Protein AF-A0A373VLM0-F1 (afdb_monomer)

Sequence (249 aa):
MSLYYFTKRNSLFGRVCSYVLTFVLVLSMALGCVVLPQRVSTSVKAATTAKYRNVMYYGDWSIYSGQKNFTPDKIDGSLITHLNFAFMDADANGDLITTDTWADYQNPNVGYSVGSDNKYAGVLGAMVLLRQKYPNMKIGISVGGWTRSGDFPKLAASDKTRKNFANNVAKFVHCYGYDFVDIDWEYPTADRDPDPEGNGVAIDKGCKGSAADTKNFTLLLQEIRNSLDSYGKTDGKHYELSVAMSASP

Foldseek 3Di:
DDDDDDDDDDDPVVVVVVVVVVVVVVVCVVPPPPVDPPPPPPVPDQDDDDPDFFEEEDELCCCDVVNVNCFLLNDPLVVGAEYEDPAWAAALLQAIHDPDCCQAAAACPSPDNDDRPDRLPHRLSVVLVSCVVVVRHAYAYEYADQQRQASVQNLLVDPRSLLSNLQNRLVVCLVSVGAEYEYERPDAQDFFPWDCCCVVPGTRRTHHHHPCSVVSVVVSQVSNCVNNVVSCVVVVGRRYYYYDDDPDD

pLDDT: mean 85.26, std 19.33, range [35.25, 98.94]

Radius of gyration: 28.99 Å; Cα contacts (8 Å, |Δi|>4): 421; chains: 1; bounding box: 53×45×98 Å

Secondary structure (DSSP, 8-state):
-----------HHHHHHHHHHHHHHHHHHHS----PPP------PPPPPPSS--EEEEEGGGGSGGGTT--GGG--TTS-SEEEEEEEEE-TTS-EEES-HIIIII-SBSSSB--TT-TT-HHHHHHHHHHHH-TTSEEEEEEE-GGG-TTHHHHHHSHHHHHHHHHHHHHHHHHTT--EEEEE-S-TT-EE--BSSGGGT--B--EE--TTHHHHHHHHHHHHHHHHHHHHHHHT---EEEE------

Mean predicted aligned error: 11.4 Å

Structure (mmCIF, N/CA/C/O backbone):
data_AF-A0A373VLM0-F1
#
_entry.id   AF-A0A373VLM0-F1
#
loop_
_atom_site.group_PDB
_atom_site.id
_atom_site.type_symbol
_atom_site.label_atom_id
_atom_site.label_alt_id
_atom_site.label_comp_id
_atom_site.label_asym_id
_atom_site.label_entity_id
_atom_site.label_seq_id
_atom_site.pdbx_PDB_ins_code
_atom_site.Cartn_x
_atom_site.Cartn_y
_atom_site.Cartn_z
_atom_site.occupancy
_atom_site.B_iso_or_equiv
_atom_site.auth_seq_id
_atom_site.auth_comp_id
_atom_site.auth_asym_id
_atom_site.auth_atom_id
_atom_site.pdbx_PDB_model_num
ATOM 1 N N . MET A 1 1 ? 31.621 30.559 66.564 1.00 35.25 1 MET A N 1
ATOM 2 C CA . MET A 1 1 ? 32.024 29.871 67.813 1.00 35.25 1 MET A CA 1
ATOM 3 C C . MET A 1 1 ? 31.017 30.330 68.865 1.00 35.25 1 MET A C 1
ATOM 5 O O . MET A 1 1 ? 30.975 31.521 69.096 1.00 35.25 1 MET A O 1
ATOM 9 N N . SER A 1 2 ? 30.061 29.569 69.399 1.00 36.25 2 SER A N 1
ATOM 10 C CA . SER A 1 2 ? 29.913 28.131 69.638 1.00 36.25 2 SER A CA 1
ATOM 11 C C . SER A 1 2 ? 28.412 27.745 69.722 1.00 36.25 2 SER A C 1
ATOM 13 O O . SER A 1 2 ? 27.541 28.608 69.681 1.00 36.25 2 SER A O 1
ATOM 15 N N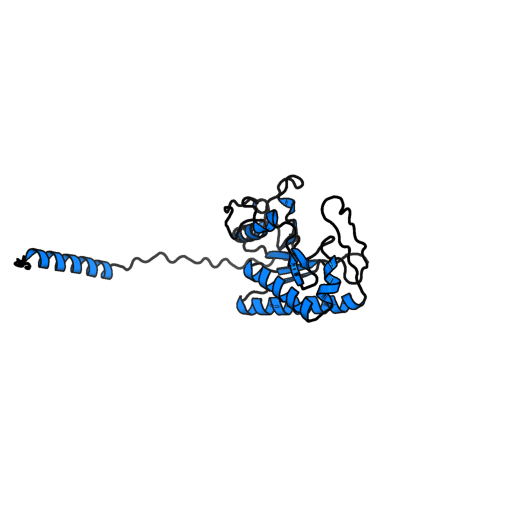 . LEU A 1 3 ? 28.171 26.437 69.800 1.00 37.69 3 LEU A N 1
ATOM 16 C CA . LEU A 1 3 ? 26.953 25.639 69.642 1.00 37.69 3 LEU A CA 1
ATOM 17 C C . LEU A 1 3 ? 25.801 25.832 70.658 1.00 37.69 3 LEU A C 1
ATOM 19 O O . LEU A 1 3 ? 26.007 26.099 71.836 1.00 37.69 3 LEU A O 1
ATOM 23 N N . TYR A 1 4 ? 24.602 25.519 70.141 1.00 41.44 4 TYR A N 1
ATOM 24 C CA . TYR A 1 4 ? 23.457 24.794 70.727 1.00 41.44 4 TYR A CA 1
ATOM 25 C C . TYR A 1 4 ? 23.600 24.160 72.125 1.00 41.44 4 TYR A C 1
ATOM 27 O O . TYR A 1 4 ? 24.508 23.369 72.350 1.00 41.44 4 TYR A O 1
ATOM 35 N N . TYR A 1 5 ? 22.529 24.278 72.925 1.00 36.94 5 TYR A N 1
ATOM 36 C CA . TYR A 1 5 ? 21.939 23.144 73.654 1.00 36.94 5 TYR A CA 1
ATOM 37 C C . TYR A 1 5 ? 20.404 23.244 73.646 1.00 36.94 5 TYR A C 1
ATOM 39 O O . TYR A 1 5 ? 19.827 24.229 74.097 1.00 36.94 5 TYR A O 1
ATOM 47 N N . PHE A 1 6 ? 19.750 22.208 73.114 1.00 38.09 6 PHE A N 1
ATOM 48 C CA . PHE A 1 6 ? 18.298 22.017 73.103 1.00 38.09 6 PHE A CA 1
ATOM 49 C C . PHE A 1 6 ? 17.957 20.954 74.155 1.00 38.09 6 PHE A C 1
ATOM 51 O O . PHE A 1 6 ? 18.409 19.812 74.053 1.00 38.09 6 PHE A O 1
ATOM 58 N N . THR A 1 7 ? 17.157 21.295 75.162 1.00 39.16 7 THR A N 1
ATOM 59 C CA . THR A 1 7 ? 16.639 20.331 76.142 1.00 39.16 7 THR A CA 1
ATOM 60 C C . THR A 1 7 ? 15.350 19.704 75.610 1.00 39.16 7 THR A C 1
ATOM 62 O O . THR A 1 7 ? 14.347 20.375 75.369 1.00 39.16 7 THR A O 1
ATOM 65 N N . LYS A 1 8 ? 15.380 18.385 75.401 1.00 43.22 8 LYS A N 1
ATOM 66 C CA . LYS A 1 8 ? 14.288 17.576 74.845 1.00 43.22 8 LYS A CA 1
ATOM 67 C C . LYS A 1 8 ? 13.235 17.302 75.930 1.00 43.22 8 LYS A C 1
ATOM 69 O O . LYS A 1 8 ? 13.473 16.516 76.844 1.00 43.22 8 LYS A O 1
ATOM 74 N N . ARG A 1 9 ? 12.061 17.931 75.839 1.00 46.19 9 ARG A N 1
ATOM 75 C CA . ARG A 1 9 ? 10.924 17.671 76.739 1.00 46.19 9 ARG A CA 1
ATOM 76 C C . ARG A 1 9 ? 10.086 16.519 76.168 1.00 46.19 9 ARG A C 1
ATOM 78 O O . ARG A 1 9 ? 9.314 16.709 75.235 1.00 46.19 9 ARG A O 1
ATOM 85 N N . ASN A 1 10 ? 10.272 15.313 76.708 1.00 51.22 10 ASN A N 1
ATOM 86 C CA . ASN A 1 10 ? 9.451 14.135 76.406 1.00 51.22 10 ASN A CA 1
ATOM 87 C C . ASN A 1 10 ? 8.006 14.379 76.872 1.00 51.22 10 ASN A C 1
ATOM 89 O O . ASN A 1 10 ? 7.727 14.286 78.066 1.00 51.22 10 ASN A O 1
ATOM 93 N N . SER A 1 11 ? 7.081 14.675 75.954 1.00 52.78 11 SER A N 1
ATOM 94 C CA . SER A 1 11 ? 5.652 14.700 76.273 1.00 52.78 11 SER A CA 1
ATOM 95 C C . SER A 1 11 ? 5.028 13.335 75.970 1.00 52.78 11 SER A C 1
ATOM 97 O O . SER A 1 11 ? 5.128 12.805 74.861 1.00 52.78 11 SER A O 1
ATOM 99 N N . LEU A 1 12 ? 4.365 12.753 76.975 1.00 53.66 12 LEU A N 1
ATOM 100 C CA . LEU A 1 12 ? 3.548 11.537 76.845 1.00 53.66 12 LEU A CA 1
ATOM 101 C C . LEU A 1 12 ? 2.516 11.650 75.701 1.00 53.66 12 LEU A C 1
ATOM 103 O O . LEU A 1 12 ? 2.145 10.649 75.094 1.00 53.66 12 LEU A O 1
ATOM 107 N N . PHE A 1 13 ? 2.110 12.879 75.376 1.00 50.62 13 PHE A N 1
ATOM 108 C CA . PHE A 1 13 ? 1.118 13.220 74.359 1.00 50.62 13 PHE A CA 1
ATOM 109 C C . PHE A 1 13 ? 1.517 12.774 72.939 1.00 50.62 13 PHE A C 1
ATOM 111 O O . PHE A 1 13 ? 0.683 12.272 72.190 1.00 50.62 13 PHE A O 1
ATOM 118 N N . GLY A 1 14 ? 2.806 12.858 72.584 1.00 48.38 14 GLY A N 1
ATOM 119 C CA . GLY A 1 14 ? 3.292 12.428 71.266 1.00 48.38 14 GLY A CA 1
ATOM 120 C C . GLY A 1 14 ? 3.265 10.909 71.062 1.00 48.38 14 GLY A C 1
ATOM 121 O O . GLY A 1 14 ? 3.109 10.433 69.940 1.00 48.38 14 GLY A O 1
ATOM 122 N N . ARG A 1 15 ? 3.370 10.128 72.147 1.00 50.09 15 ARG A N 1
ATOM 123 C CA . ARG A 1 15 ? 3.314 8.660 72.077 1.00 50.09 15 ARG A CA 1
ATOM 124 C C . ARG A 1 15 ? 1.884 8.159 71.887 1.00 50.09 15 ARG A C 1
ATOM 126 O O . ARG A 1 15 ? 1.681 7.246 71.099 1.00 50.09 15 ARG A O 1
ATOM 133 N N . VAL A 1 16 ? 0.902 8.791 72.532 1.00 54.91 16 VAL A N 1
ATOM 134 C CA . VAL A 1 16 ? -0.517 8.416 72.400 1.00 54.91 16 VAL A CA 1
ATOM 135 C C . VAL A 1 16 ? -1.044 8.719 70.991 1.00 54.91 16 VAL A C 1
ATOM 137 O O . VAL A 1 16 ? -1.679 7.854 70.395 1.00 54.91 16 VAL A O 1
ATOM 140 N N . CYS A 1 17 ? -0.694 9.869 70.398 1.00 51.66 17 CYS A N 1
ATOM 141 C CA . CYS A 1 17 ? -1.059 10.168 69.005 1.00 51.66 17 CYS A CA 1
ATOM 142 C C . CYS A 1 17 ? -0.425 9.201 67.997 1.00 51.66 17 CYS A C 1
ATOM 144 O O . CYS A 1 17 ? -1.073 8.850 67.017 1.00 51.66 17 CYS A O 1
ATOM 146 N N . SER A 1 18 ? 0.806 8.739 68.248 1.00 53.00 18 SER A N 1
ATOM 147 C CA . SER A 1 18 ? 1.477 7.779 67.366 1.00 53.00 18 SER A CA 1
ATOM 148 C C . SER A 1 18 ? 0.756 6.429 67.368 1.00 53.00 18 SER A C 1
ATOM 150 O O . SER A 1 18 ? 0.411 5.935 66.304 1.00 53.00 18 SER A O 1
ATOM 152 N N . TYR A 1 19 ? 0.403 5.883 68.540 1.00 53.12 19 TYR A N 1
ATOM 153 C CA . TYR A 1 19 ? -0.303 4.596 68.616 1.00 53.12 19 TYR A CA 1
ATOM 154 C C . TYR A 1 19 ? -1.730 4.639 68.053 1.00 53.12 19 TYR A C 1
ATOM 156 O O . TYR A 1 19 ? -2.158 3.663 67.443 1.00 53.12 19 TYR A O 1
ATOM 164 N N . VAL A 1 20 ? -2.448 5.760 68.195 1.00 57.66 20 VAL A N 1
ATOM 165 C CA . VAL A 1 20 ? -3.784 5.928 67.592 1.00 57.66 20 VAL A CA 1
ATOM 166 C C . VAL A 1 20 ? -3.691 6.000 66.062 1.00 57.66 20 VAL A C 1
ATOM 168 O O . VAL A 1 20 ? -4.496 5.369 65.380 1.00 57.66 20 VAL A O 1
ATOM 171 N N . LEU A 1 21 ? -2.679 6.680 65.506 1.00 53.25 21 LEU A N 1
ATOM 172 C CA . LEU A 1 21 ? -2.472 6.739 64.054 1.00 53.25 21 LEU A CA 1
ATOM 173 C C . LEU A 1 21 ? -2.088 5.371 63.467 1.00 53.25 21 LEU A C 1
ATOM 175 O O . LEU A 1 21 ? -2.603 4.994 62.414 1.00 53.25 21 LEU A O 1
ATOM 179 N N . THR A 1 22 ? -1.239 4.598 64.155 1.00 54.00 22 THR A N 1
ATOM 180 C CA . THR A 1 22 ? -0.868 3.248 63.699 1.00 54.00 22 THR A CA 1
ATOM 181 C C . THR A 1 22 ? -2.050 2.283 63.773 1.00 54.00 22 THR A C 1
ATOM 183 O O . THR A 1 22 ? -2.199 1.447 62.886 1.00 54.00 22 THR A O 1
ATOM 186 N N . PHE A 1 23 ? -2.935 2.414 64.769 1.00 54.31 23 PHE A N 1
ATOM 187 C CA . PHE A 1 23 ? -4.132 1.570 64.863 1.00 54.31 23 PHE A CA 1
ATOM 188 C C . PHE A 1 23 ? -5.146 1.874 63.747 1.00 54.31 23 PHE A C 1
ATOM 190 O O . PHE A 1 23 ? -5.726 0.949 63.184 1.00 54.31 23 PHE A O 1
ATOM 197 N N . VAL A 1 24 ? -5.308 3.145 63.357 1.00 56.72 24 VAL A N 1
ATOM 198 C CA . VAL A 1 24 ? -6.187 3.545 62.240 1.00 56.72 24 VAL A CA 1
ATOM 199 C C . VAL A 1 24 ? -5.641 3.072 60.883 1.00 56.72 24 VAL A C 1
ATOM 201 O O . VAL A 1 24 ? -6.422 2.638 60.035 1.00 56.72 24 VAL A O 1
ATOM 204 N N . LEU A 1 25 ? -4.318 3.072 60.685 1.00 52.88 25 LEU A N 1
ATOM 205 C CA . LEU A 1 25 ? -3.669 2.557 59.466 1.00 52.88 25 LEU A CA 1
ATOM 206 C C . LEU A 1 25 ? -3.735 1.024 59.347 1.00 52.88 25 LEU A C 1
ATOM 208 O O . LEU A 1 25 ? -3.983 0.498 58.265 1.00 52.88 25 LEU A O 1
ATOM 212 N N . VAL A 1 26 ? -3.587 0.290 60.454 1.00 54.59 26 VAL A N 1
ATOM 213 C CA . VAL A 1 26 ? -3.702 -1.181 60.444 1.00 54.59 26 VAL A CA 1
ATOM 214 C C . VAL A 1 26 ? -5.159 -1.626 60.264 1.00 54.59 26 VAL A C 1
ATOM 216 O O . VAL A 1 26 ? -5.419 -2.594 59.549 1.00 54.59 26 VAL A O 1
ATOM 219 N N . LEU A 1 27 ? -6.130 -0.884 60.811 1.00 47.84 27 LEU A N 1
ATOM 220 C CA . LEU A 1 27 ? -7.554 -1.169 60.602 1.00 47.84 27 LEU A CA 1
ATOM 221 C C . LEU A 1 27 ? -8.001 -0.881 59.155 1.00 47.84 27 LEU A C 1
ATOM 223 O O . LEU A 1 27 ? -8.843 -1.596 58.616 1.00 47.84 27 LEU A O 1
ATOM 227 N N . SER A 1 28 ? -7.395 0.107 58.487 1.00 50.84 28 SER A N 1
ATOM 228 C CA . SER A 1 28 ? -7.671 0.402 57.071 1.00 50.84 28 SER A CA 1
ATOM 229 C C . SER A 1 28 ? -6.997 -0.574 56.096 1.00 50.84 28 SER A C 1
ATOM 231 O O . SER A 1 28 ? -7.526 -0.784 55.007 1.00 50.84 28 SER A O 1
ATOM 233 N N . MET A 1 29 ? -5.920 -1.263 56.497 1.00 51.31 29 MET A N 1
ATOM 234 C CA . MET A 1 29 ? -5.389 -2.408 55.738 1.00 51.31 29 MET A CA 1
ATOM 235 C C . MET A 1 29 ? -6.206 -3.698 55.941 1.00 51.31 29 MET A C 1
ATOM 237 O O . MET A 1 29 ? -6.256 -4.525 55.034 1.00 51.31 29 MET A O 1
ATOM 241 N N . ALA A 1 30 ? -6.885 -3.869 57.082 1.00 52.59 30 ALA A N 1
ATOM 242 C CA . ALA A 1 30 ? -7.673 -5.071 57.385 1.00 52.59 30 ALA A CA 1
ATOM 243 C C . ALA A 1 30 ? -9.110 -5.059 56.812 1.00 52.59 30 ALA A C 1
ATOM 245 O O . ALA A 1 30 ? -9.694 -6.124 56.625 1.00 52.59 30 ALA A O 1
ATOM 246 N N . LEU A 1 31 ? -9.673 -3.886 56.491 1.00 48.03 31 LEU A N 1
ATOM 247 C CA . LEU A 1 31 ? -10.994 -3.746 55.846 1.00 48.03 31 LEU A CA 1
ATOM 248 C C . LEU A 1 31 ? -10.933 -3.478 54.328 1.00 48.03 31 LEU A C 1
ATOM 250 O O . LEU A 1 31 ? -11.963 -3.295 53.683 1.00 48.03 31 LEU A O 1
ATOM 254 N N . GLY A 1 32 ? -9.738 -3.501 53.733 1.00 46.12 32 GLY A N 1
ATOM 255 C CA . GLY A 1 32 ? -9.482 -3.183 52.324 1.00 46.12 32 GLY A CA 1
ATOM 256 C C . GLY A 1 32 ? -9.880 -4.249 51.296 1.00 46.12 32 GLY A C 1
ATOM 257 O O . GLY A 1 32 ? -9.326 -4.249 50.201 1.00 46.12 32 GLY A O 1
ATOM 258 N N . CYS A 1 33 ? -10.841 -5.133 51.582 1.00 47.88 33 CYS A N 1
ATOM 259 C CA . CYS A 1 33 ? -11.527 -5.883 50.523 1.00 47.88 33 CYS A CA 1
ATOM 260 C C . CYS A 1 33 ? -12.595 -4.990 49.882 1.00 47.88 33 CYS A C 1
ATOM 262 O O . CYS A 1 33 ? -13.793 -5.259 49.957 1.00 47.88 33 CYS A O 1
ATOM 264 N N . VAL A 1 34 ? -12.159 -3.912 49.227 1.00 46.81 34 VAL A N 1
ATOM 265 C CA . VAL A 1 34 ? -12.981 -3.304 48.183 1.00 46.81 34 VAL A CA 1
ATOM 266 C C . VAL A 1 34 ? -12.975 -4.312 47.046 1.00 46.81 34 VAL A C 1
ATOM 268 O O . VAL A 1 34 ? -12.003 -4.424 46.301 1.00 46.81 34 VAL A O 1
ATOM 271 N N . VAL A 1 35 ? -14.047 -5.096 46.955 1.00 49.56 35 VAL A N 1
ATOM 272 C CA . VAL A 1 35 ? -14.352 -5.887 45.767 1.00 49.56 35 VAL A CA 1
ATOM 273 C C . VAL A 1 35 ? -14.531 -4.877 44.640 1.00 49.56 35 VAL A C 1
ATOM 275 O O . VAL A 1 35 ? -15.600 -4.295 44.468 1.00 49.56 35 VAL A O 1
ATOM 278 N N . LEU A 1 36 ? -13.448 -4.594 43.914 1.00 48.03 36 LEU A N 1
ATOM 279 C CA . LEU A 1 36 ? -13.536 -3.886 42.648 1.00 48.03 36 LEU A CA 1
ATOM 280 C C . LEU A 1 36 ? -14.511 -4.697 41.790 1.00 48.03 36 LEU A C 1
ATOM 282 O O . LEU A 1 36 ? -14.306 -5.910 41.661 1.00 48.03 36 LEU A O 1
ATOM 286 N N . PRO A 1 37 ? -15.572 -4.093 41.227 1.00 46.44 37 PRO A N 1
ATOM 287 C CA . PRO A 1 37 ? -16.415 -4.812 40.294 1.00 46.44 37 PRO A CA 1
ATOM 288 C C . PRO A 1 37 ? -15.496 -5.326 39.189 1.00 46.44 37 PRO A C 1
ATOM 290 O O . PRO A 1 37 ? -14.818 -4.540 38.520 1.00 46.44 37 PRO A O 1
ATOM 293 N N . GLN A 1 38 ? -15.412 -6.653 39.051 1.00 44.59 38 GLN A N 1
ATOM 294 C CA . GLN A 1 38 ? -14.725 -7.262 37.925 1.00 44.59 38 GLN A CA 1
ATOM 295 C C . GLN A 1 38 ? -15.290 -6.592 36.678 1.00 44.59 38 GLN A C 1
ATOM 297 O O . GLN A 1 38 ? -16.499 -6.637 36.441 1.00 44.59 38 GLN A O 1
ATOM 302 N N . ARG A 1 39 ? -14.427 -5.936 35.892 1.00 53.56 39 ARG A N 1
ATOM 303 C CA . ARG A 1 39 ? -14.787 -5.596 34.520 1.00 53.56 39 ARG A CA 1
ATOM 304 C C . ARG A 1 39 ? -15.145 -6.922 33.877 1.00 53.56 39 ARG A C 1
ATOM 306 O O . ARG A 1 39 ? -14.262 -7.740 33.623 1.00 53.56 39 ARG A O 1
ATOM 313 N N . VAL A 1 40 ? -16.438 -7.145 33.671 1.00 42.56 40 VAL A N 1
ATOM 314 C CA . VAL A 1 40 ? -16.920 -8.191 32.788 1.00 42.56 40 VAL A CA 1
ATOM 315 C C . VAL A 1 40 ? -16.309 -7.842 31.441 1.00 42.56 40 VAL A C 1
ATOM 317 O O . VAL A 1 40 ? -16.759 -6.930 30.753 1.00 42.56 40 VAL A O 1
ATOM 320 N N . SER A 1 41 ? -15.205 -8.509 31.114 1.00 50.69 41 SER A N 1
ATOM 321 C CA . SER A 1 41 ? -14.749 -8.612 29.744 1.00 50.69 41 SER A CA 1
ATOM 322 C C . SER A 1 41 ? -15.852 -9.384 29.048 1.00 50.69 41 SER A C 1
ATOM 324 O O . SER A 1 41 ? -15.903 -10.613 29.097 1.00 50.69 41 SER A O 1
ATOM 326 N N . THR A 1 42 ? -16.820 -8.665 28.487 1.00 42.69 42 THR A N 1
ATOM 327 C CA . THR A 1 42 ? -17.657 -9.239 27.451 1.00 42.69 42 THR A CA 1
ATOM 328 C C . THR A 1 42 ? -16.681 -9.633 26.362 1.00 42.69 42 THR A C 1
ATOM 330 O O . THR A 1 42 ? -16.171 -8.766 25.651 1.00 42.69 42 THR A O 1
ATOM 333 N N . SER A 1 43 ? -16.359 -10.924 26.274 1.00 51.59 43 SER A N 1
ATOM 334 C CA . SER A 1 43 ? -15.706 -11.469 25.097 1.00 51.59 43 SER A CA 1
ATOM 335 C C . SER A 1 43 ? -16.595 -11.067 23.930 1.00 51.59 43 SER A C 1
ATOM 337 O O . SER A 1 43 ? -17.704 -11.592 23.787 1.00 51.59 43 SER A O 1
ATOM 339 N N . VAL A 1 44 ? -16.171 -10.061 23.167 1.00 52.41 44 VAL A N 1
ATOM 340 C CA . VAL A 1 44 ? -16.857 -9.687 21.940 1.00 52.41 44 VAL A CA 1
ATOM 341 C C . VAL A 1 44 ? -16.794 -10.939 21.088 1.00 52.41 44 VAL A C 1
ATOM 343 O O . VAL A 1 44 ? -15.716 -11.394 20.707 1.00 52.41 44 VAL A O 1
ATOM 346 N N . LYS A 1 45 ? -17.953 -11.569 20.908 1.00 43.31 45 LYS A N 1
ATOM 347 C CA . LYS A 1 45 ? -18.106 -12.752 20.073 1.00 43.31 45 LYS A CA 1
ATOM 348 C C . LYS A 1 45 ? -17.497 -12.384 18.721 1.00 43.31 45 LYS A C 1
ATOM 350 O O . LYS A 1 45 ? -17.930 -11.393 18.135 1.00 43.31 45 LYS A O 1
ATOM 355 N N . ALA A 1 46 ? -16.469 -13.113 18.284 1.00 46.62 46 ALA A N 1
ATOM 356 C CA . ALA A 1 46 ? -15.841 -12.873 16.991 1.00 46.62 46 ALA A CA 1
ATOM 357 C C . ALA A 1 46 ? -16.950 -12.809 15.935 1.00 46.62 46 ALA A C 1
ATOM 359 O O . ALA A 1 46 ? -17.760 -13.736 15.828 1.00 46.62 46 ALA A O 1
ATOM 360 N N . ALA A 1 47 ? -17.052 -11.673 15.244 1.00 53.72 47 ALA A N 1
ATOM 361 C CA . ALA A 1 47 ? -18.061 -11.487 14.218 1.00 53.72 47 ALA A CA 1
ATOM 362 C C . ALA A 1 47 ? -17.906 -12.591 13.166 1.00 53.72 47 ALA A C 1
ATOM 364 O O . ALA A 1 47 ? -16.792 -12.962 12.792 1.00 53.72 47 ALA A O 1
ATOM 365 N N . THR A 1 48 ? -19.031 -13.129 12.699 1.00 56.59 48 THR A N 1
ATOM 366 C CA . THR A 1 48 ? -19.060 -14.044 11.558 1.00 56.59 48 THR A CA 1
ATOM 367 C C . THR A 1 48 ? -18.362 -13.374 10.383 1.00 56.59 48 THR A C 1
ATOM 369 O O . THR A 1 48 ? -18.779 -12.293 9.964 1.00 56.59 48 THR A O 1
ATOM 372 N N . THR A 1 49 ? -17.301 -13.993 9.867 1.00 66.81 49 THR A N 1
ATOM 373 C CA . THR A 1 49 ? -16.586 -13.510 8.685 1.00 66.81 49 THR A CA 1
ATOM 374 C C . THR A 1 49 ? -17.591 -13.272 7.559 1.00 66.81 49 THR A C 1
ATOM 376 O O . THR A 1 49 ? -18.385 -14.160 7.242 1.00 66.81 49 THR A O 1
ATOM 379 N N . ALA A 1 50 ? -17.608 -12.060 6.998 1.00 76.00 50 ALA A N 1
ATOM 380 C CA . ALA A 1 50 ? -18.533 -11.714 5.926 1.00 76.00 50 ALA A CA 1
ATOM 381 C C . ALA A 1 50 ? -18.368 -12.690 4.751 1.00 76.00 50 ALA A C 1
ATOM 383 O O . ALA A 1 50 ? -17.247 -13.011 4.358 1.00 76.00 50 ALA A O 1
ATOM 384 N N . LYS A 1 51 ? -19.487 -13.154 4.179 1.00 87.06 51 LYS A N 1
ATOM 385 C CA . LYS A 1 51 ? -19.481 -14.099 3.046 1.00 87.06 51 LYS A CA 1
ATOM 386 C C . LYS A 1 51 ? -18.733 -13.542 1.828 1.00 87.06 51 LYS A C 1
ATOM 388 O O . LYS A 1 51 ? -18.113 -14.301 1.091 1.00 87.06 51 LYS A O 1
ATOM 393 N N . TYR A 1 52 ? -18.807 -12.229 1.627 1.00 92.75 52 TYR A N 1
ATOM 394 C CA . TYR A 1 52 ? -18.134 -11.509 0.553 1.00 92.75 52 TYR A CA 1
ATOM 395 C C . TYR A 1 52 ? -17.316 -10.360 1.134 1.00 92.75 52 TYR A C 1
ATOM 397 O O . TYR A 1 52 ? -17.701 -9.767 2.144 1.00 92.75 52 TYR A O 1
ATOM 405 N N . ARG A 1 53 ? -16.208 -10.026 0.468 1.00 95.50 53 ARG A N 1
ATOM 406 C CA . ARG A 1 53 ? -15.468 -8.797 0.744 1.00 95.50 53 ARG A CA 1
ATOM 407 C C . ARG A 1 53 ? -16.156 -7.629 0.031 1.00 95.50 53 ARG A C 1
ATOM 409 O O . ARG A 1 53 ? -16.374 -7.694 -1.172 1.00 95.50 53 ARG A O 1
ATOM 416 N N . ASN A 1 54 ? -16.464 -6.572 0.773 1.00 96.75 54 ASN A N 1
ATOM 417 C CA . ASN A 1 54 ? -16.723 -5.236 0.240 1.00 96.75 54 ASN A CA 1
ATOM 418 C C . ASN A 1 54 ? -15.485 -4.368 0.517 1.00 96.75 54 ASN A C 1
ATOM 420 O O . ASN A 1 54 ? -15.134 -4.185 1.690 1.00 96.75 54 ASN A O 1
ATOM 424 N N . VAL A 1 55 ? -14.787 -3.937 -0.532 1.00 97.81 55 VAL A N 1
ATOM 425 C CA . VAL A 1 55 ? -13.466 -3.291 -0.461 1.00 97.81 55 VAL A CA 1
ATOM 426 C C . VAL A 1 55 ? -13.585 -1.865 -0.987 1.00 97.81 55 VAL A C 1
ATOM 428 O O . VAL A 1 55 ? -14.084 -1.659 -2.091 1.00 97.81 55 VAL A O 1
ATOM 431 N N . MET A 1 56 ? -13.130 -0.890 -0.204 1.00 98.31 56 MET A N 1
ATOM 432 C CA . MET A 1 56 ? -13.124 0.527 -0.569 1.00 98.31 56 MET A CA 1
ATOM 433 C C . MET A 1 56 ? -11.686 1.040 -0.663 1.00 98.31 56 MET A C 1
ATOM 435 O O . MET A 1 56 ? -10.892 0.770 0.233 1.00 98.31 56 MET A O 1
ATOM 439 N N . TYR A 1 57 ? -11.376 1.828 -1.694 1.00 98.50 57 TYR A N 1
ATOM 440 C CA . TYR A 1 57 ? -10.167 2.657 -1.736 1.00 98.50 57 TYR A CA 1
ATOM 441 C C . TYR A 1 57 ? -10.484 4.056 -1.207 1.00 98.50 57 TYR A C 1
ATOM 443 O O . TYR A 1 57 ? -11.524 4.632 -1.535 1.00 98.50 57 TYR A O 1
ATOM 451 N N . TYR A 1 58 ? -9.586 4.601 -0.395 1.00 98.38 58 TYR A N 1
ATOM 452 C CA . TYR A 1 58 ? -9.663 5.961 0.121 1.00 98.38 58 TYR A CA 1
ATOM 453 C C . TYR A 1 58 ? -8.377 6.707 -0.224 1.00 98.38 58 TYR A C 1
ATOM 455 O O . TYR A 1 58 ? -7.320 6.383 0.311 1.00 98.38 58 TYR A O 1
ATOM 463 N N . GLY A 1 59 ? -8.495 7.701 -1.105 1.00 96.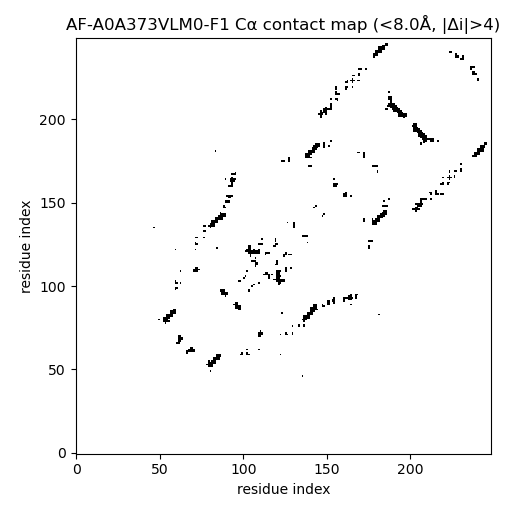81 59 GLY A N 1
ATOM 464 C CA . GLY A 1 59 ? -7.407 8.595 -1.494 1.00 96.81 59 GLY A CA 1
ATOM 465 C C . GLY A 1 59 ? -7.083 9.619 -0.409 1.00 96.81 59 GLY A C 1
ATOM 466 O O . GLY A 1 59 ? -8.024 10.243 0.093 1.00 96.81 59 GLY A O 1
ATOM 467 N N . ASP A 1 60 ? -5.811 9.863 -0.087 1.00 95.19 60 ASP A N 1
ATOM 468 C CA . ASP A 1 60 ? -5.393 10.969 0.800 1.00 95.19 60 ASP A CA 1
ATOM 469 C C . ASP A 1 60 ? -5.990 12.322 0.353 1.00 95.19 60 ASP A C 1
ATOM 471 O O . ASP A 1 60 ? -6.519 13.082 1.169 1.00 95.19 60 ASP A O 1
ATOM 475 N N . TRP A 1 61 ? -6.082 12.539 -0.961 1.00 95.50 61 TRP A N 1
ATOM 476 C CA . TRP A 1 61 ? -6.648 13.715 -1.616 1.00 95.50 61 TRP A CA 1
ATOM 477 C C . TRP A 1 61 ? -8.150 13.926 -1.354 1.00 95.50 61 TRP A C 1
ATOM 479 O O . TRP A 1 61 ? -8.684 15.002 -1.641 1.00 95.50 61 TRP A O 1
ATOM 489 N N . SER A 1 62 ? -8.849 12.938 -0.780 1.00 96.81 62 SER A N 1
ATOM 490 C CA . SER A 1 62 ? -10.280 13.025 -0.443 1.00 96.81 62 SER A CA 1
ATOM 491 C C . SER A 1 62 ? -10.578 14.097 0.609 1.00 96.81 62 SER A C 1
ATOM 493 O O . SER A 1 62 ? -11.689 14.630 0.654 1.00 96.81 62 SER A O 1
ATOM 495 N N . ILE A 1 63 ? -9.586 14.468 1.428 1.00 96.25 63 ILE A N 1
ATOM 496 C CA . ILE A 1 63 ? -9.743 15.488 2.476 1.00 96.25 63 ILE A CA 1
ATOM 497 C C . ILE A 1 63 ? -9.891 16.907 1.917 1.00 96.25 63 ILE A C 1
ATOM 499 O O . ILE A 1 63 ? -10.315 17.804 2.644 1.00 96.25 63 ILE A O 1
ATOM 503 N N . TYR A 1 64 ? -9.541 17.123 0.648 1.00 95.31 64 TYR A N 1
ATOM 504 C CA . TYR A 1 64 ? -9.546 18.442 0.031 1.00 95.31 64 TYR A CA 1
ATOM 505 C C . TYR A 1 64 ? -10.915 18.828 -0.535 1.00 95.31 64 TYR A C 1
ATOM 507 O O . TYR A 1 64 ? -11.774 17.995 -0.841 1.00 95.31 64 TYR A O 1
ATOM 515 N N . SER A 1 65 ? -11.116 20.134 -0.722 1.00 94.38 65 SER A N 1
ATOM 516 C CA . SER A 1 65 ? -12.389 20.710 -1.171 1.00 94.38 65 SER A CA 1
ATOM 517 C C . SER A 1 65 ? -12.821 20.215 -2.551 1.00 94.38 65 SER A C 1
ATOM 519 O O . SER A 1 65 ? -14.016 20.014 -2.773 1.00 94.38 65 SER A O 1
ATOM 521 N N . GLY A 1 66 ? -11.864 19.931 -3.442 1.00 91.06 66 GLY A N 1
ATOM 522 C CA . GLY A 1 66 ? -12.120 19.318 -4.750 1.00 91.06 66 GLY A CA 1
ATOM 523 C C . GLY A 1 66 ? -12.812 17.952 -4.659 1.00 91.06 66 GLY A C 1
ATOM 524 O O . GLY A 1 66 ? -13.550 17.581 -5.565 1.00 91.06 66 GLY A O 1
ATOM 525 N N . GLN A 1 67 ? -12.657 17.250 -3.532 1.00 93.06 67 GLN A N 1
ATOM 526 C CA . GLN A 1 67 ? -13.325 15.984 -3.218 1.00 93.06 67 GLN A CA 1
ATOM 527 C C . GLN A 1 67 ? -14.391 16.134 -2.123 1.00 93.06 67 GLN A C 1
ATOM 529 O O . GLN A 1 67 ? -14.728 15.187 -1.415 1.00 93.06 67 GLN A O 1
ATOM 534 N N . LYS A 1 68 ? -14.955 17.340 -1.976 1.00 95.12 68 LYS A N 1
ATOM 535 C CA . LYS A 1 68 ? -16.016 17.662 -1.005 1.00 95.12 68 LYS A CA 1
ATOM 536 C C . LYS A 1 68 ? -15.601 17.450 0.460 1.00 95.12 68 LYS A C 1
ATOM 538 O O . LYS A 1 68 ? -16.466 17.263 1.321 1.00 95.12 68 LYS A O 1
ATOM 543 N N . ASN A 1 69 ? -14.301 17.527 0.759 1.00 95.25 69 ASN A N 1
ATOM 544 C CA . ASN A 1 69 ? -13.736 17.311 2.093 1.00 95.25 69 ASN A CA 1
ATOM 545 C C . ASN A 1 69 ? -14.204 15.977 2.705 1.00 95.25 69 ASN A C 1
ATOM 547 O O . ASN A 1 69 ? -14.688 15.949 3.840 1.00 95.25 69 ASN A O 1
ATOM 551 N N . PHE A 1 70 ? -14.189 14.888 1.938 1.00 97.25 70 PHE A N 1
ATOM 552 C CA . PHE A 1 70 ? -14.593 13.572 2.424 1.00 97.25 70 PHE A CA 1
ATOM 553 C C . PHE A 1 70 ? -13.495 12.993 3.325 1.00 97.25 70 PHE A C 1
ATOM 555 O O . PHE A 1 70 ? -12.588 12.323 2.855 1.00 97.25 70 PHE A O 1
ATOM 562 N N . THR A 1 71 ? -13.567 13.305 4.618 1.00 96.81 71 THR A N 1
ATOM 563 C CA . THR A 1 71 ? -12.615 12.899 5.659 1.00 96.81 71 THR A CA 1
ATOM 564 C C . THR A 1 71 ? -12.913 11.497 6.219 1.00 96.81 71 THR A C 1
ATOM 566 O O . THR A 1 71 ? -14.061 11.049 6.142 1.00 96.81 71 THR A O 1
ATOM 569 N N . PRO A 1 72 ? -11.929 10.790 6.821 1.00 96.38 72 PRO A N 1
ATOM 570 C CA . PRO A 1 72 ? -12.109 9.417 7.307 1.00 96.38 72 PRO A CA 1
ATOM 571 C C . PRO A 1 72 ? -13.253 9.203 8.312 1.00 96.38 72 PRO A C 1
ATOM 573 O O . PRO A 1 72 ? -13.850 8.131 8.333 1.00 96.38 72 PRO A O 1
ATOM 576 N N . ASP A 1 73 ? -13.612 10.204 9.119 1.00 95.12 73 ASP A N 1
ATOM 577 C CA . ASP A 1 73 ? -14.740 10.135 10.065 1.00 95.12 73 ASP A CA 1
ATOM 578 C C . ASP A 1 73 ? -16.110 9.958 9.378 1.00 95.12 73 ASP A C 1
ATOM 580 O O . ASP A 1 73 ? -17.057 9.466 10.002 1.00 95.12 73 ASP A O 1
ATOM 584 N N . LYS A 1 74 ? -16.205 10.313 8.089 1.00 96.94 74 LYS A N 1
ATOM 585 C CA . LYS A 1 74 ? -17.408 10.168 7.255 1.00 96.94 74 LYS A CA 1
ATOM 586 C C . LYS A 1 74 ? -17.576 8.765 6.674 1.00 96.94 74 LYS A C 1
ATOM 588 O O . LYS A 1 74 ? -18.615 8.483 6.079 1.00 96.94 74 LYS A O 1
ATOM 593 N N . ILE A 1 75 ? -16.588 7.887 6.834 1.00 97.44 75 ILE A N 1
ATOM 594 C CA . ILE A 1 75 ? -16.678 6.497 6.390 1.00 97.44 75 ILE A CA 1
ATOM 595 C C . ILE A 1 75 ? -17.592 5.718 7.345 1.00 97.44 75 ILE A C 1
ATOM 597 O O . ILE A 1 75 ? -17.365 5.641 8.559 1.00 97.44 75 ILE A O 1
ATOM 601 N N . ASP A 1 76 ? -18.618 5.081 6.783 1.00 96.19 76 ASP A N 1
ATOM 602 C CA . ASP A 1 76 ? -19.406 4.078 7.493 1.00 96.19 76 ASP A CA 1
ATOM 603 C C . ASP A 1 76 ? -18.758 2.695 7.343 1.00 96.19 76 ASP A C 1
ATOM 605 O O . ASP A 1 76 ? -19.059 1.923 6.431 1.00 96.19 76 ASP A O 1
ATOM 609 N N . GLY A 1 77 ? -17.845 2.385 8.266 1.00 95.38 77 GLY A N 1
ATOM 610 C CA . GLY A 1 77 ? -17.140 1.106 8.309 1.00 95.38 77 GLY A CA 1
ATOM 611 C C . GLY A 1 77 ? -18.036 -0.105 8.587 1.00 95.38 77 GLY A C 1
ATOM 612 O O . GLY A 1 77 ? -17.559 -1.230 8.483 1.00 95.38 77 GLY A O 1
ATOM 613 N N . SER A 1 78 ? -19.323 0.080 8.912 1.00 94.94 78 SER A N 1
ATOM 614 C CA . SER A 1 78 ? -20.270 -1.039 9.022 1.00 94.94 78 SER A CA 1
ATOM 615 C C . SER A 1 78 ? -20.700 -1.596 7.660 1.00 94.94 78 SER A C 1
ATOM 617 O O . SER A 1 78 ? -21.161 -2.735 7.579 1.00 94.94 78 SER A O 1
ATOM 619 N N . LEU A 1 79 ? -20.518 -0.818 6.587 1.00 95.06 79 LEU A N 1
ATOM 620 C CA . LEU A 1 79 ? -20.914 -1.183 5.227 1.00 95.06 79 LEU A CA 1
ATOM 621 C C . LEU A 1 79 ? -19.795 -1.865 4.434 1.00 95.06 79 LEU A C 1
ATOM 623 O O . LEU A 1 79 ? -20.066 -2.454 3.386 1.00 95.06 79 LEU A O 1
ATOM 627 N N . ILE A 1 80 ? -18.551 -1.799 4.911 1.00 96.56 80 ILE A N 1
ATOM 628 C CA . ILE A 1 80 ? -17.374 -2.327 4.217 1.00 96.56 80 ILE A CA 1
ATOM 629 C C . ILE A 1 80 ? -16.618 -3.336 5.078 1.00 96.56 80 ILE A C 1
ATOM 631 O O . ILE A 1 80 ? -16.740 -3.388 6.297 1.00 96.56 80 ILE A O 1
ATOM 635 N N . THR A 1 81 ? -15.823 -4.169 4.417 1.00 97.12 81 THR A N 1
ATOM 636 C CA . THR A 1 81 ? -14.990 -5.185 5.075 1.00 97.12 81 THR A CA 1
ATOM 637 C C . THR A 1 81 ? -13.513 -4.811 5.068 1.00 97.12 81 THR A C 1
ATOM 639 O O . THR A 1 81 ? -12.798 -5.170 6.001 1.00 97.12 81 THR A O 1
ATOM 642 N N . HIS A 1 82 ? -13.063 -4.111 4.021 1.00 98.44 82 HIS A N 1
ATOM 643 C CA . HIS A 1 82 ? -11.672 -3.720 3.818 1.00 98.44 82 HIS A CA 1
ATOM 644 C C . HIS A 1 82 ? -11.611 -2.271 3.336 1.00 98.44 82 HIS A C 1
ATOM 646 O O . HIS A 1 82 ? -12.415 -1.860 2.495 1.00 98.44 82 HIS A O 1
ATOM 652 N N . LEU A 1 83 ? -10.644 -1.529 3.860 1.00 98.69 83 LEU A N 1
ATOM 653 C CA . LEU A 1 83 ? -10.336 -0.160 3.482 1.00 98.69 83 LEU A CA 1
ATOM 654 C C . LEU A 1 83 ? -8.865 -0.071 3.062 1.00 98.69 83 LEU A C 1
ATOM 656 O O . LEU A 1 83 ? -7.973 -0.265 3.890 1.00 98.69 83 LEU A O 1
ATOM 660 N N . ASN A 1 84 ? -8.622 0.229 1.790 1.00 98.75 84 ASN A N 1
ATOM 661 C CA . ASN A 1 84 ? -7.296 0.467 1.234 1.00 98.75 84 ASN A CA 1
ATOM 662 C C . ASN A 1 84 ? -7.008 1.969 1.320 1.00 98.75 84 ASN A C 1
ATOM 664 O O . ASN A 1 84 ? -7.685 2.766 0.668 1.00 98.75 84 ASN A O 1
ATOM 668 N N . PHE A 1 85 ? -6.009 2.366 2.106 1.00 98.50 85 PHE A N 1
ATOM 669 C CA . PHE A 1 85 ? -5.443 3.707 1.998 1.00 98.50 85 PHE A CA 1
ATOM 670 C C . PHE A 1 85 ? -4.679 3.821 0.672 1.00 98.50 85 PHE A C 1
ATOM 672 O O . PHE A 1 85 ? -3.786 3.015 0.406 1.00 98.50 85 PHE A O 1
ATOM 679 N N . ALA A 1 86 ? -5.059 4.799 -0.143 1.00 97.31 86 ALA A N 1
ATOM 680 C CA . ALA A 1 86 ? -4.562 5.042 -1.484 1.00 97.31 86 ALA A CA 1
ATOM 681 C C . ALA A 1 86 ? -3.895 6.435 -1.531 1.00 97.31 86 ALA A C 1
ATOM 683 O O . ALA A 1 86 ? -4.494 7.415 -1.104 1.00 97.31 86 ALA A O 1
ATOM 684 N N . PHE A 1 87 ? -2.672 6.593 -2.010 1.00 97.44 87 PHE A N 1
ATOM 685 C CA . PHE A 1 87 ? -1.692 5.541 -2.262 1.00 97.44 87 PHE A CA 1
ATOM 686 C C . PHE A 1 87 ? -0.430 5.839 -1.469 1.00 97.44 87 PHE A C 1
ATOM 688 O O . PHE A 1 87 ? -0.122 6.982 -1.164 1.00 97.44 87 PHE A O 1
ATOM 695 N N . MET A 1 88 ? 0.322 4.796 -1.147 1.00 97.81 88 MET A N 1
ATOM 696 C CA . MET A 1 88 ? 1.738 4.957 -0.844 1.00 97.81 88 MET A CA 1
ATOM 697 C C . MET A 1 88 ? 2.531 4.843 -2.152 1.00 97.81 88 MET A C 1
ATOM 699 O O . MET A 1 88 ? 2.157 4.079 -3.041 1.00 97.81 88 MET A O 1
ATOM 703 N N . ASP A 1 89 ? 3.646 5.557 -2.254 1.00 97.12 89 ASP A N 1
ATOM 704 C CA . ASP A 1 89 ? 4.645 5.386 -3.314 1.00 97.12 89 ASP A CA 1
ATOM 705 C C . ASP A 1 89 ? 5.848 4.590 -2.775 1.00 97.12 89 ASP A C 1
ATOM 707 O O . ASP A 1 89 ? 5.989 4.382 -1.564 1.00 97.12 89 ASP A O 1
ATOM 711 N N . ALA A 1 90 ? 6.722 4.133 -3.664 1.00 97.94 90 ALA A N 1
ATOM 712 C CA . ALA A 1 90 ? 7.985 3.509 -3.313 1.00 97.94 90 ALA A CA 1
ATOM 713 C C . ALA A 1 90 ? 9.091 3.928 -4.279 1.00 97.94 90 ALA A C 1
ATOM 715 O O . ALA A 1 90 ? 8.879 4.016 -5.486 1.00 97.94 90 ALA A O 1
ATOM 716 N N . ASP A 1 91 ? 10.296 4.144 -3.759 1.00 97.69 91 ASP A N 1
ATOM 717 C CA . ASP A 1 91 ? 11.454 4.399 -4.611 1.00 97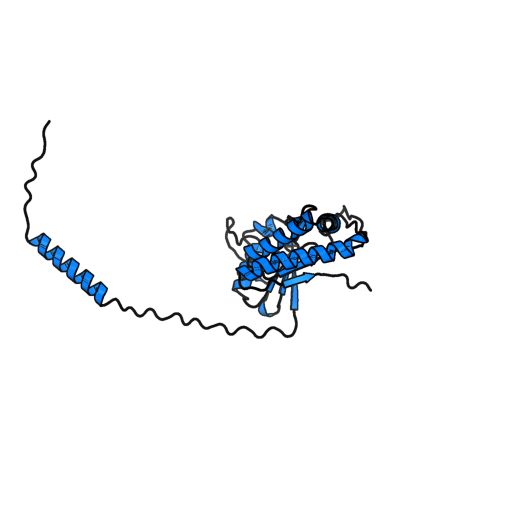.69 91 ASP A CA 1
ATOM 718 C C . ASP A 1 91 ? 12.070 3.102 -5.170 1.00 97.69 91 ASP A C 1
ATOM 720 O O . ASP A 1 91 ? 11.730 1.977 -4.791 1.00 97.69 91 ASP A O 1
ATOM 724 N N . ALA A 1 92 ? 13.050 3.255 -6.064 1.00 97.75 92 ALA A N 1
ATOM 725 C CA . ALA A 1 92 ? 13.766 2.128 -6.660 1.00 97.75 92 ALA A CA 1
ATOM 726 C C . ALA A 1 92 ? 14.568 1.280 -5.646 1.00 97.75 92 ALA A C 1
ATOM 728 O O . ALA A 1 92 ? 14.963 0.157 -5.974 1.00 97.75 92 ALA A O 1
ATOM 729 N N . ASN A 1 93 ? 14.829 1.790 -4.436 1.00 98.38 93 ASN A N 1
ATOM 730 C CA . ASN A 1 93 ? 15.484 1.047 -3.359 1.00 98.38 93 ASN A CA 1
ATOM 731 C C . ASN A 1 93 ? 14.487 0.234 -2.524 1.00 98.38 93 ASN A C 1
ATOM 733 O O . ASN A 1 93 ? 14.913 -0.636 -1.759 1.00 98.38 93 ASN A O 1
ATOM 737 N N . GLY A 1 94 ? 13.184 0.472 -2.679 1.00 98.12 94 GLY A N 1
ATOM 738 C CA . GLY A 1 94 ? 12.128 -0.147 -1.889 1.00 98.12 94 GLY A CA 1
ATOM 739 C C . GLY A 1 94 ? 11.764 0.636 -0.627 1.00 98.12 94 GLY A C 1
ATOM 740 O O . GLY A 1 94 ? 11.190 0.060 0.296 1.00 98.12 9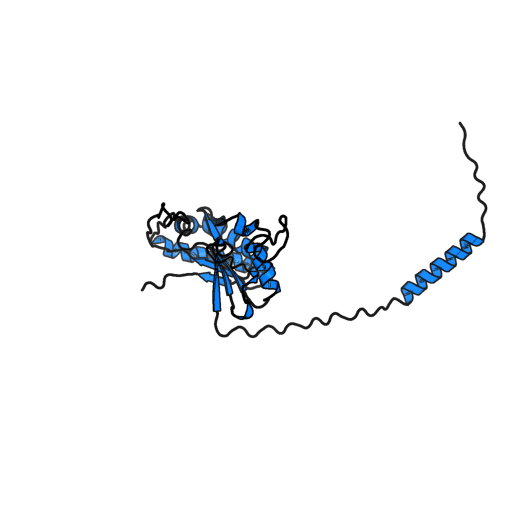4 GLY A O 1
ATOM 741 N N . ASP A 1 95 ? 12.107 1.917 -0.538 1.00 98.44 95 ASP A N 1
ATOM 742 C CA . ASP A 1 95 ? 11.692 2.774 0.571 1.00 98.44 95 ASP A CA 1
ATOM 743 C C . ASP A 1 95 ? 10.315 3.383 0.290 1.00 98.44 95 ASP A C 1
ATOM 745 O O . ASP A 1 95 ? 10.048 3.862 -0.811 1.00 98.44 95 ASP A O 1
ATOM 749 N 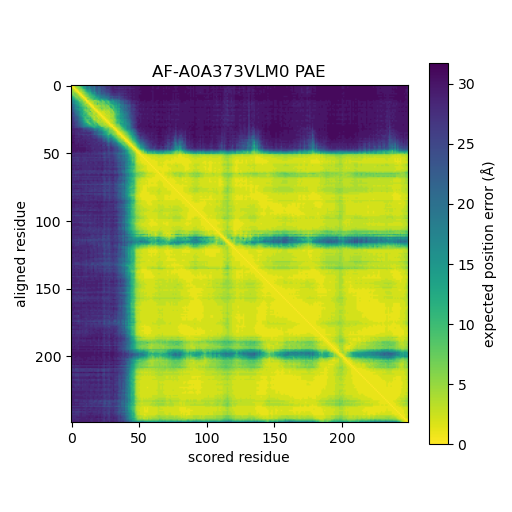N . LEU A 1 96 ? 9.426 3.338 1.289 1.00 97.88 96 LEU A N 1
ATOM 750 C CA . LEU A 1 96 ? 8.078 3.895 1.179 1.00 97.88 96 LEU A CA 1
ATOM 751 C C . LEU A 1 96 ? 8.102 5.424 1.200 1.00 97.88 96 LEU A C 1
ATOM 753 O O . LEU A 1 96 ? 8.771 6.040 2.031 1.00 97.88 96 LEU A O 1
ATOM 757 N N . ILE A 1 97 ? 7.292 6.021 0.333 1.00 96.38 97 ILE A N 1
ATOM 758 C CA . ILE A 1 97 ? 7.130 7.463 0.167 1.00 96.38 97 ILE A CA 1
ATOM 759 C C . ILE A 1 97 ? 5.643 7.811 0.321 1.00 96.38 97 ILE A C 1
ATOM 761 O O . ILE A 1 97 ? 4.767 7.060 -0.102 1.00 96.38 97 ILE A O 1
ATOM 765 N N . THR A 1 98 ? 5.356 8.951 0.952 1.00 94.69 98 THR A N 1
ATOM 766 C CA . THR A 1 98 ? 3.990 9.501 1.014 1.00 94.69 98 THR A CA 1
ATOM 767 C C . THR A 1 98 ? 3.682 10.322 -0.221 1.00 94.69 98 THR A C 1
ATOM 769 O O . THR A 1 98 ? 4.563 10.999 -0.752 1.00 94.69 98 THR A O 1
ATOM 772 N N . THR A 1 99 ? 2.433 10.278 -0.672 1.00 93.38 99 THR A N 1
ATOM 773 C CA . THR A 1 99 ? 1.991 11.056 -1.830 1.00 93.38 99 THR A CA 1
ATOM 774 C C . THR A 1 99 ? 1.679 12.498 -1.468 1.00 93.38 99 THR A C 1
ATOM 776 O O . THR A 1 99 ? 1.905 13.384 -2.293 1.00 93.38 99 THR A O 1
ATOM 779 N N . ASP A 1 100 ? 1.265 12.738 -0.225 1.00 94.94 100 ASP A N 1
ATOM 780 C CA . ASP A 1 100 ? 1.054 14.061 0.338 1.00 94.94 100 ASP A CA 1
ATOM 781 C C . ASP A 1 100 ? 1.391 14.043 1.835 1.00 94.94 100 ASP A C 1
ATOM 783 O O . ASP A 1 100 ? 0.576 13.699 2.688 1.00 94.94 100 ASP A O 1
ATOM 787 N N . THR A 1 101 ? 2.615 14.451 2.187 1.00 94.81 101 THR A N 1
ATOM 788 C CA . THR A 1 101 ? 3.087 14.441 3.584 1.00 94.81 101 THR A CA 1
ATOM 789 C C . THR A 1 101 ? 2.176 15.242 4.521 1.00 94.81 101 THR A C 1
ATOM 791 O O . THR A 1 101 ? 2.033 14.884 5.696 1.00 94.81 101 THR A O 1
ATOM 794 N N . TRP A 1 102 ? 1.558 16.318 4.021 1.00 94.81 102 TRP A N 1
ATOM 795 C CA . TRP A 1 102 ? 0.640 17.115 4.821 1.00 94.81 102 TRP A CA 1
ATOM 796 C C . TRP A 1 102 ? -0.637 16.328 5.112 1.00 94.81 102 TRP A C 1
ATOM 798 O O . TRP A 1 102 ? -1.003 16.182 6.282 1.00 94.81 102 TRP A O 1
ATOM 808 N N . ALA A 1 103 ? -1.289 15.786 4.082 1.00 95.75 103 ALA A N 1
ATOM 809 C CA . ALA A 1 103 ? -2.492 14.976 4.248 1.00 95.75 103 ALA A CA 1
ATOM 810 C C . ALA A 1 103 ? -2.227 13.722 5.092 1.00 95.75 103 ALA A C 1
ATOM 812 O O . ALA A 1 103 ? -3.013 13.412 5.986 1.00 95.75 103 ALA A O 1
ATOM 813 N N . ASP A 1 104 ? -1.109 13.042 4.857 1.00 95.38 104 ASP A N 1
ATOM 814 C CA . ASP A 1 104 ? -0.826 11.711 5.389 1.00 95.38 104 ASP A CA 1
ATOM 815 C C . ASP A 1 104 ? -0.415 11.713 6.857 1.00 95.38 104 ASP A C 1
ATOM 817 O O . ASP A 1 104 ? -0.873 10.851 7.615 1.00 95.38 104 ASP A O 1
ATOM 821 N N . TYR A 1 105 ? 0.401 12.690 7.272 1.00 93.19 105 TYR A N 1
ATOM 822 C CA . TYR A 1 105 ? 1.004 12.713 8.610 1.00 93.19 105 TYR A CA 1
ATOM 823 C C . TYR A 1 105 ? 0.728 13.971 9.432 1.00 93.19 105 TYR A C 1
ATOM 825 O O . TYR A 1 105 ? 0.772 13.897 10.657 1.00 93.19 105 TYR A O 1
ATOM 833 N N . GLN A 1 106 ? 0.520 15.131 8.807 1.00 93.12 106 GLN A N 1
ATOM 834 C CA . GLN A 1 106 ? 0.640 16.410 9.522 1.00 93.12 106 GLN A CA 1
ATOM 835 C C . GLN A 1 106 ? -0.698 17.089 9.784 1.00 93.12 106 GLN A C 1
ATOM 837 O O . GLN A 1 106 ? -0.826 17.807 10.776 1.00 93.12 106 GLN A O 1
ATOM 842 N N . ASN A 1 107 ? -1.692 16.889 8.916 1.00 93.19 107 ASN A N 1
ATOM 843 C CA . ASN A 1 107 ? -2.957 17.596 9.016 1.00 93.19 107 ASN A CA 1
ATOM 844 C C . ASN A 1 107 ? -3.676 17.211 10.327 1.00 93.19 107 ASN A C 1
ATOM 846 O O . ASN A 1 107 ? -4.112 16.065 10.478 1.00 93.19 107 ASN A O 1
ATOM 850 N N . PRO A 1 108 ? -3.841 18.150 11.279 1.00 90.31 108 PRO A N 1
ATOM 851 C CA . PRO A 1 108 ? -4.408 17.853 12.593 1.00 90.31 108 PRO A CA 1
ATOM 852 C C . PRO A 1 108 ? -5.929 17.669 12.568 1.00 90.31 108 PRO A C 1
ATOM 854 O O . PRO A 1 108 ? -6.518 17.342 13.601 1.00 90.31 108 PRO A O 1
ATOM 857 N N . ASN A 1 109 ? -6.567 17.947 11.427 1.00 89.12 109 ASN A N 1
ATOM 858 C CA . ASN A 1 109 ? -8.008 17.932 11.257 1.00 89.12 109 ASN A CA 1
ATOM 859 C C . ASN A 1 109 ? -8.403 17.273 9.931 1.00 89.12 109 ASN A C 1
ATOM 861 O O . ASN A 1 109 ? -8.848 17.919 8.982 1.00 89.12 109 ASN A O 1
ATOM 865 N N . VAL A 1 110 ? -8.286 15.952 9.902 1.00 90.19 110 VAL A N 1
ATOM 866 C CA . VAL A 1 110 ? -8.866 15.100 8.860 1.00 90.19 110 VAL A CA 1
ATOM 867 C C . VAL A 1 110 ? -10.131 14.433 9.404 1.00 90.19 110 VAL A C 1
ATOM 869 O O . VAL A 1 110 ? -10.266 13.219 9.412 1.00 90.19 110 VAL A O 1
ATOM 872 N N . GLY A 1 111 ? -11.045 15.219 9.974 1.00 87.06 111 GLY A N 1
ATOM 873 C CA . GLY A 1 111 ? -12.295 14.709 10.557 1.00 87.06 111 GLY A CA 1
ATOM 874 C C . GLY A 1 111 ? -12.177 14.169 11.986 1.00 87.06 111 GLY A C 1
ATOM 875 O O . GLY A 1 111 ? -13.145 14.184 12.741 1.00 87.06 111 GLY A O 1
ATOM 876 N N . TYR A 1 112 ? -10.972 13.787 12.406 1.00 84.69 112 TYR A N 1
ATOM 877 C CA . TYR A 1 112 ? -10.625 13.590 13.810 1.00 84.69 112 TYR A CA 1
ATOM 878 C C . TYR A 1 112 ? -9.684 14.711 14.251 1.00 84.69 112 TYR A C 1
ATOM 880 O O . TYR A 1 112 ? -8.623 14.900 13.663 1.00 84.69 112 TYR A O 1
ATOM 888 N N . SER A 1 113 ? -10.067 15.454 15.290 1.00 80.31 113 SER A N 1
ATOM 889 C CA . SER A 1 113 ? -9.232 16.519 15.850 1.00 80.31 113 SER A CA 1
ATOM 890 C C . SER A 1 113 ? -8.313 15.944 16.923 1.00 80.31 113 SER A C 1
ATOM 892 O O . SER A 1 113 ? -8.731 15.735 18.062 1.00 80.31 113 SER A O 1
ATOM 894 N N . VAL A 1 114 ? -7.059 15.689 16.560 1.00 74.94 114 VAL A N 1
ATOM 895 C CA . VAL A 1 114 ? -6.066 15.035 17.434 1.00 74.94 114 VAL A CA 1
ATOM 896 C C . VAL A 1 114 ? -4.947 15.960 17.918 1.00 74.94 114 VAL A C 1
ATOM 898 O O . VAL A 1 114 ? -4.155 15.555 18.769 1.00 74.94 114 VAL A O 1
ATOM 901 N N . GLY A 1 115 ? -4.908 17.204 17.429 1.00 66.69 115 GLY A N 1
ATOM 902 C CA . GLY A 1 115 ? -3.801 18.141 17.654 1.00 66.69 115 GLY A CA 1
ATOM 903 C C . GLY A 1 115 ? -2.635 17.915 16.681 1.00 66.69 115 GLY A C 1
ATOM 904 O O . GLY A 1 115 ? -2.517 16.846 16.091 1.00 66.69 115 GLY A O 1
ATOM 905 N N . SER A 1 116 ? -1.793 18.935 16.488 1.00 64.38 116 SER A N 1
ATOM 906 C CA . SER A 1 116 ? -0.712 18.943 15.482 1.00 64.38 116 SER A CA 1
ATOM 907 C C . SER A 1 116 ? 0.477 18.043 15.815 1.00 64.38 116 SER A C 1
ATOM 909 O O . SER A 1 116 ? 1.078 17.483 14.907 1.00 64.38 116 SER A O 1
ATOM 911 N N . ASP A 1 117 ? 0.773 17.836 17.099 1.00 68.25 117 ASP A N 1
ATOM 912 C CA . ASP A 1 117 ? 1.896 17.002 17.555 1.00 68.25 117 ASP A CA 1
ATOM 913 C C . ASP A 1 117 ? 1.414 15.612 17.989 1.00 68.25 117 ASP A C 1
ATOM 915 O O . ASP A 1 117 ? 1.765 15.096 19.054 1.00 68.25 117 ASP A O 1
ATOM 919 N N . ASN A 1 118 ? 0.532 15.012 17.190 1.00 79.38 118 ASN A N 1
ATOM 920 C CA . ASN A 1 118 ? -0.067 13.723 17.500 1.00 79.38 118 ASN A CA 1
ATOM 921 C C . ASN A 1 118 ? 0.325 12.675 16.461 1.00 79.38 118 ASN A C 1
ATOM 923 O O . ASN A 1 118 ? 0.160 12.879 15.266 1.00 79.38 118 ASN A O 1
ATOM 927 N N . LYS A 1 119 ? 0.752 11.495 16.924 1.00 79.75 119 LYS A N 1
ATOM 928 C CA . LYS A 1 119 ? 1.022 10.335 16.056 1.00 79.75 119 LYS A CA 1
ATOM 929 C C . LYS A 1 119 ? -0.202 9.847 15.265 1.00 79.75 119 LYS A C 1
ATOM 931 O O . LYS A 1 119 ? -0.055 9.021 14.373 1.00 79.75 119 LYS A O 1
ATOM 936 N N . TYR A 1 120 ? -1.398 10.305 15.637 1.00 84.06 120 TYR A N 1
ATOM 937 C CA . TYR A 1 120 ? -2.652 10.043 14.939 1.00 84.06 120 TYR A CA 1
ATOM 938 C C . TYR A 1 120 ? -3.077 11.182 13.996 1.00 84.06 120 TYR A C 1
ATOM 940 O O . TYR A 1 120 ? -4.199 11.142 13.496 1.00 84.06 120 TYR A O 1
ATOM 948 N N . ALA A 1 121 ? -2.235 12.200 13.782 1.00 90.75 121 ALA A N 1
ATOM 949 C CA . ALA A 1 121 ? -2.487 13.236 12.785 1.00 90.75 121 ALA A CA 1
ATOM 950 C C . ALA A 1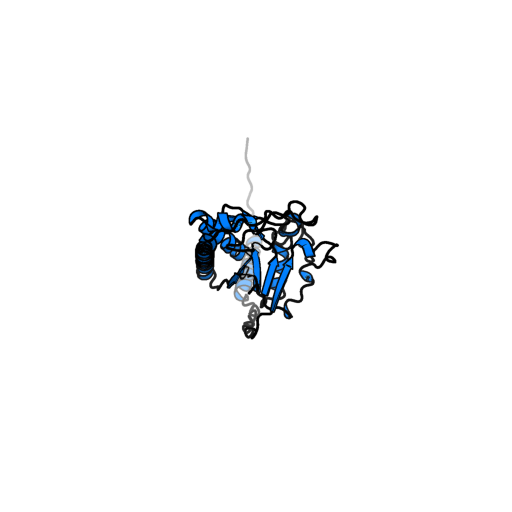 121 ? -2.391 12.673 11.359 1.00 90.75 121 ALA A C 1
ATOM 952 O O . ALA A 1 121 ? -1.841 11.591 11.126 1.00 90.75 121 ALA A O 1
ATOM 953 N N . GLY A 1 122 ? -2.974 13.416 10.419 1.00 95.19 122 GLY A N 1
ATOM 954 C CA . GLY A 1 122 ? -3.099 13.010 9.030 1.00 95.19 122 GLY A CA 1
ATOM 955 C C . GLY A 1 122 ? -4.003 11.793 8.820 1.00 95.19 122 GLY A C 1
ATOM 956 O O . GLY A 1 122 ? -4.553 11.196 9.751 1.00 95.19 122 GLY A O 1
ATOM 957 N N . VAL A 1 123 ? -4.196 11.436 7.554 1.00 96.69 123 VAL A N 1
ATOM 958 C CA . VAL A 1 123 ? -5.097 10.364 7.128 1.00 96.69 123 VAL A CA 1
ATOM 959 C C . VAL A 1 123 ? -4.656 9.020 7.706 1.00 96.69 123 VAL A C 1
ATOM 961 O O . VAL A 1 123 ? -5.493 8.283 8.227 1.00 96.69 123 VAL A O 1
ATOM 964 N N . LEU A 1 124 ? -3.356 8.716 7.689 1.00 95.75 124 LEU A N 1
ATOM 965 C CA . LEU A 1 124 ? -2.829 7.448 8.201 1.00 95.75 124 LEU A CA 1
ATOM 966 C C . LEU A 1 124 ? -3.098 7.287 9.703 1.00 95.75 124 LEU A C 1
ATOM 968 O O . LEU A 1 124 ? -3.479 6.219 10.180 1.00 95.75 124 LEU A O 1
ATOM 972 N N . GLY A 1 125 ? -2.963 8.367 10.468 1.00 94.44 125 GLY A N 1
ATOM 973 C CA . GLY A 1 125 ? -3.316 8.372 11.880 1.00 94.44 125 GLY A CA 1
ATOM 974 C C . GLY A 1 125 ? -4.825 8.247 12.122 1.00 94.44 125 GLY A C 1
ATOM 975 O O . GLY A 1 125 ? -5.261 7.457 12.966 1.00 94.44 125 GLY A O 1
ATOM 976 N N . ALA A 1 126 ? -5.634 8.963 11.342 1.00 95.06 126 ALA A N 1
ATOM 977 C CA . ALA A 1 126 ? -7.091 8.946 11.437 1.00 95.06 126 ALA A CA 1
ATOM 978 C C . ALA A 1 126 ? -7.704 7.565 11.167 1.00 95.06 126 ALA A C 1
ATOM 980 O O . ALA A 1 126 ? -8.675 7.187 11.825 1.00 95.06 126 ALA A O 1
ATOM 981 N N . MET A 1 127 ? -7.118 6.765 10.276 1.00 95.44 127 MET A N 1
ATOM 982 C CA . MET A 1 127 ? -7.574 5.391 10.048 1.00 95.44 127 MET A CA 1
ATOM 983 C C . MET A 1 127 ? -7.423 4.501 11.290 1.00 95.44 127 MET A C 1
ATOM 985 O O . MET A 1 127 ? -8.248 3.615 11.522 1.00 95.44 127 MET A O 1
ATOM 989 N N . VAL A 1 128 ? -6.425 4.754 12.145 1.00 93.25 128 VAL A N 1
ATOM 990 C CA . VAL A 1 128 ? -6.288 4.040 13.425 1.00 93.25 128 VAL A CA 1
ATOM 991 C C . VAL A 1 128 ? -7.463 4.358 14.355 1.00 93.25 128 VAL A C 1
ATOM 993 O O . VAL A 1 128 ? -7.966 3.464 15.037 1.00 93.25 128 VAL A O 1
ATOM 996 N N . LEU A 1 129 ? -7.948 5.601 14.353 1.00 93.38 129 LEU A N 1
ATOM 997 C CA . LEU A 1 129 ? -9.133 6.008 15.117 1.00 93.38 129 LEU A CA 1
ATOM 998 C C . LEU A 1 129 ? -10.416 5.432 14.513 1.00 93.38 129 LEU A C 1
ATOM 1000 O O . LEU A 1 129 ? -11.292 4.966 15.242 1.00 93.38 129 LEU A O 1
ATOM 1004 N N . LEU A 1 130 ? -10.506 5.388 13.183 1.00 94.50 130 LEU A N 1
ATOM 1005 C CA . LEU A 1 130 ? -11.624 4.767 12.479 1.00 94.50 130 LEU A CA 1
ATOM 1006 C C . LEU A 1 130 ? -11.741 3.272 12.814 1.00 94.50 130 LEU A C 1
ATOM 1008 O O . LEU A 1 130 ? -12.843 2.790 13.084 1.00 94.50 130 LEU A O 1
ATOM 1012 N N . ARG A 1 131 ? -10.614 2.549 12.905 1.00 92.00 131 ARG A N 1
ATOM 1013 C CA . ARG A 1 131 ? -10.588 1.153 13.380 1.00 92.00 131 ARG A CA 1
ATOM 1014 C C . ARG A 1 131 ? -11.179 1.009 14.780 1.00 92.00 131 ARG A C 1
ATOM 1016 O O . ARG A 1 131 ? -11.897 0.047 15.030 1.00 92.00 131 ARG A O 1
ATOM 1023 N N . GLN A 1 132 ? -10.899 1.934 15.701 1.00 91.56 132 GLN A N 1
ATOM 1024 C CA . GLN A 1 132 ? -11.455 1.858 17.060 1.00 91.56 132 GLN A CA 1
ATOM 1025 C C . GLN A 1 132 ? -12.990 1.916 17.050 1.00 91.56 132 GLN A C 1
ATOM 1027 O O . GLN A 1 132 ? -13.630 1.268 17.876 1.00 91.56 132 GLN A O 1
ATOM 1032 N N . LYS A 1 133 ? -13.578 2.647 16.093 1.00 94.12 133 LYS A N 1
ATOM 1033 C CA . LYS A 1 133 ? -15.030 2.700 15.874 1.00 94.12 133 LYS A CA 1
ATOM 1034 C C . LYS A 1 133 ? -15.568 1.438 15.186 1.00 94.12 133 LYS A C 1
ATOM 1036 O O . LYS A 1 133 ? -16.655 0.983 15.535 1.00 94.12 133 LYS A O 1
ATOM 1041 N N . TYR A 1 134 ? -14.815 0.860 14.248 1.00 95.69 134 TYR A N 1
ATOM 1042 C CA . TYR A 1 134 ? -15.211 -0.320 13.469 1.00 95.69 134 TYR A CA 1
ATOM 1043 C C . TYR A 1 134 ? -14.173 -1.454 13.582 1.00 95.69 134 TYR A C 1
ATOM 1045 O O . TYR A 1 134 ? -13.438 -1.720 12.631 1.00 95.69 134 TYR A O 1
ATOM 1053 N N . PRO A 1 135 ? -14.119 -2.177 14.717 1.00 92.19 135 PRO A N 1
ATOM 1054 C CA . PRO A 1 135 ? -13.044 -3.135 14.999 1.00 92.19 135 PRO A CA 1
ATOM 1055 C C . PRO A 1 135 ? -13.033 -4.377 14.092 1.00 92.19 135 PRO A C 1
ATOM 1057 O O . PRO A 1 135 ? -12.050 -5.111 14.081 1.00 92.19 135 PRO A O 1
ATOM 1060 N N . ASN A 1 136 ? -14.112 -4.627 13.343 1.00 90.06 136 ASN A N 1
ATOM 1061 C CA . ASN A 1 136 ? -14.210 -5.750 12.403 1.00 90.06 136 ASN A CA 1
ATOM 1062 C C . ASN A 1 136 ? -13.791 -5.380 10.968 1.00 90.06 136 ASN A C 1
ATOM 1064 O O . ASN A 1 136 ? -13.667 -6.270 10.127 1.00 90.06 136 ASN A O 1
ATOM 1068 N N . MET A 1 137 ? -13.605 -4.090 10.678 1.00 96.31 137 MET A N 1
ATOM 1069 C CA . MET A 1 137 ? -13.146 -3.616 9.377 1.00 96.31 137 MET A CA 1
ATOM 1070 C C . MET A 1 137 ? -11.623 -3.725 9.305 1.00 96.31 137 MET A C 1
ATOM 1072 O O . MET A 1 137 ? -10.918 -3.253 10.198 1.00 96.31 137 MET A O 1
ATOM 1076 N N . LYS A 1 138 ? -11.112 -4.324 8.229 1.00 97.56 138 LYS A N 1
ATOM 1077 C CA . LYS A 1 138 ? -9.673 -4.404 7.971 1.00 97.56 138 LYS A CA 1
ATOM 1078 C C . LYS A 1 138 ? -9.202 -3.147 7.259 1.00 97.56 138 LYS A C 1
ATOM 1080 O O . LYS A 1 138 ? -9.862 -2.682 6.336 1.00 97.56 138 LYS A O 1
ATOM 1085 N N . ILE A 1 139 ? -8.049 -2.620 7.649 1.00 98.50 139 ILE A N 1
ATOM 1086 C CA . ILE A 1 139 ? -7.442 -1.452 7.002 1.00 98.50 139 ILE A CA 1
ATOM 1087 C C . ILE A 1 139 ? -6.030 -1.804 6.564 1.00 98.50 139 ILE A C 1
ATOM 1089 O O . ILE A 1 139 ? -5.266 -2.358 7.353 1.00 98.50 139 ILE A O 1
ATOM 1093 N N . GLY A 1 140 ? -5.679 -1.457 5.336 1.00 98.44 140 GLY A N 1
ATOM 1094 C CA . GLY A 1 140 ? -4.357 -1.669 4.768 1.00 98.44 140 GLY A CA 1
ATOM 1095 C C . GLY A 1 140 ? -3.894 -0.466 3.965 1.00 98.44 140 GLY A C 1
ATOM 1096 O O . GLY A 1 140 ? -4.602 0.534 3.850 1.00 98.44 140 GLY A O 1
ATOM 1097 N N . ILE A 1 141 ? -2.692 -0.575 3.415 1.00 98.69 141 ILE A N 1
ATOM 1098 C CA . ILE A 1 141 ? -2.162 0.378 2.436 1.00 98.69 141 ILE A CA 1
ATOM 1099 C C . ILE A 1 141 ? -2.169 -0.259 1.056 1.00 98.69 141 ILE A C 1
ATOM 1101 O O . ILE A 1 141 ? -1.869 -1.446 0.940 1.00 98.69 141 ILE A O 1
ATOM 1105 N N . SER A 1 142 ? -2.471 0.535 0.036 1.00 98.81 142 SER A N 1
ATOM 1106 C CA . SER A 1 142 ? -2.183 0.205 -1.353 1.00 98.81 142 SER A CA 1
ATOM 1107 C C . SER A 1 142 ? -0.956 0.986 -1.807 1.00 98.81 142 SER A C 1
ATOM 1109 O O . SER A 1 142 ? -0.890 2.206 -1.634 1.00 98.81 142 SER A O 1
ATOM 1111 N N . VAL A 1 143 ? 0.051 0.269 -2.304 1.00 98.81 143 VAL A N 1
ATOM 1112 C CA . VAL A 1 143 ? 1.318 0.845 -2.766 1.00 98.81 143 VAL A CA 1
ATOM 1113 C C . VAL A 1 143 ? 1.348 0.809 -4.286 1.00 98.81 143 VAL A C 1
ATOM 1115 O O . VAL A 1 143 ? 1.227 -0.271 -4.866 1.00 98.81 143 VAL A O 1
ATOM 1118 N N . GLY A 1 144 ? 1.550 1.968 -4.911 1.00 97.31 144 GLY A N 1
ATOM 1119 C CA . GLY A 1 144 ? 1.540 2.120 -6.360 1.00 97.31 144 GLY A CA 1
ATOM 1120 C C . GLY A 1 144 ? 0.313 2.864 -6.876 1.00 97.31 144 GLY A C 1
ATOM 1121 O O . GLY A 1 144 ? 0.040 3.996 -6.479 1.00 97.31 144 GLY A O 1
ATOM 1122 N N . GLY A 1 145 ? -0.384 2.239 -7.815 1.00 96.00 145 GLY A N 1
ATOM 1123 C CA . GLY A 1 145 ? -1.394 2.847 -8.665 1.00 96.00 145 GLY A CA 1
ATOM 1124 C C . GLY A 1 145 ? -0.775 3.489 -9.907 1.00 96.00 145 GLY A C 1
ATOM 1125 O O . GLY A 1 145 ? 0.453 3.512 -10.099 1.00 96.00 145 GLY A O 1
ATOM 1126 N N . TRP A 1 146 ? -1.638 4.048 -10.751 1.00 94.00 146 TRP A N 1
ATOM 1127 C CA . TRP A 1 146 ? -1.285 4.590 -12.064 1.00 94.00 146 TRP A CA 1
ATOM 1128 C C . TRP A 1 146 ? -0.044 5.497 -12.067 1.00 94.00 146 TRP A C 1
ATOM 1130 O O . TRP A 1 146 ? 0.924 5.233 -12.774 1.00 94.00 146 TRP A O 1
ATOM 1140 N N . THR A 1 147 ? 0.002 6.540 -11.238 1.00 92.75 147 THR A N 1
ATOM 1141 C CA . THR A 1 147 ? 1.088 7.543 -11.284 1.00 92.75 147 THR A CA 1
ATOM 1142 C C . THR A 1 147 ? 2.276 7.233 -10.366 1.00 92.75 147 THR A C 1
ATOM 1144 O O . THR A 1 147 ? 3.211 8.035 -10.288 1.00 92.75 147 THR A O 1
ATOM 1147 N N . ARG A 1 148 ? 2.262 6.100 -9.647 1.00 94.38 148 ARG A N 1
ATOM 1148 C CA . ARG A 1 148 ? 3.295 5.709 -8.659 1.00 94.38 148 ARG A CA 1
ATOM 1149 C C . ARG A 1 148 ? 3.884 4.321 -8.912 1.00 94.38 148 ARG A C 1
ATOM 1151 O O . ARG A 1 148 ? 4.578 3.762 -8.076 1.00 94.38 148 ARG A O 1
ATOM 1158 N N . SER A 1 149 ? 3.645 3.765 -10.097 1.00 95.94 149 SER A N 1
ATOM 1159 C CA . SER A 1 149 ? 4.171 2.444 -10.454 1.00 95.94 149 SER A CA 1
ATOM 1160 C C . SER A 1 149 ? 5.571 2.456 -11.083 1.00 95.94 149 SER A C 1
ATOM 1162 O O . SER A 1 149 ? 6.153 1.399 -11.318 1.00 95.94 149 SER A O 1
ATOM 1164 N N . GLY A 1 150 ? 6.135 3.633 -11.370 1.00 95.31 150 GLY A N 1
ATOM 1165 C CA . GLY A 1 150 ? 7.317 3.751 -12.231 1.00 95.31 150 GLY A CA 1
ATOM 1166 C C . GLY A 1 150 ? 8.610 3.148 -11.691 1.00 95.31 150 GLY A C 1
ATOM 1167 O O . GLY A 1 150 ? 9.480 2.768 -12.477 1.00 95.31 150 GLY A O 1
ATOM 1168 N N . ASP A 1 151 ? 8.733 3.010 -10.372 1.00 97.25 151 ASP A N 1
ATOM 1169 C CA . ASP A 1 151 ? 9.914 2.426 -9.738 1.00 97.25 151 ASP A CA 1
ATOM 1170 C C . ASP A 1 151 ? 9.774 0.907 -9.488 1.00 97.25 151 ASP A C 1
ATOM 1172 O O . ASP A 1 151 ? 10.782 0.246 -9.213 1.00 97.25 151 ASP A O 1
ATOM 1176 N N . PHE A 1 152 ? 8.586 0.307 -9.692 1.00 98.06 152 PHE A N 1
ATOM 1177 C CA . PHE A 1 152 ? 8.376 -1.136 -9.498 1.00 98.06 152 PHE A CA 1
ATOM 1178 C C . PHE A 1 152 ? 9.318 -2.038 -10.308 1.00 98.06 152 PHE A C 1
ATOM 1180 O O . PHE A 1 152 ? 9.891 -2.956 -9.712 1.00 98.06 152 PHE A O 1
ATOM 1187 N N . PRO A 1 153 ? 9.559 -1.805 -11.616 1.00 97.81 153 PRO A N 1
ATOM 1188 C CA . PRO A 1 153 ? 10.483 -2.646 -12.376 1.00 97.81 153 PRO A CA 1
ATOM 1189 C C . PRO A 1 153 ? 11.880 -2.705 -11.745 1.00 97.81 153 PRO A C 1
ATOM 1191 O O . PRO A 1 153 ? 12.487 -3.773 -11.652 1.00 97.81 153 PRO A O 1
ATOM 1194 N N . LYS A 1 154 ? 12.383 -1.569 -11.241 1.00 97.88 154 LYS A N 1
ATOM 1195 C CA . LYS A 1 154 ? 13.705 -1.482 -10.603 1.00 97.88 154 LYS A CA 1
ATOM 1196 C C . LYS A 1 154 ? 13.700 -2.089 -9.204 1.00 97.88 154 LYS A C 1
ATOM 1198 O O . LYS A 1 154 ? 14.579 -2.896 -8.901 1.00 97.88 154 LYS A O 1
ATOM 1203 N N . LEU A 1 155 ? 12.707 -1.759 -8.376 1.00 98.06 155 LEU A N 1
ATOM 1204 C CA . LEU A 1 155 ? 12.637 -2.273 -7.007 1.00 98.06 155 LEU A CA 1
ATOM 1205 C C . LEU A 1 155 ? 12.422 -3.794 -6.986 1.00 98.06 155 LEU A C 1
ATOM 1207 O O . LEU A 1 155 ? 12.979 -4.485 -6.132 1.00 98.06 155 LEU A O 1
ATOM 1211 N N . ALA A 1 156 ? 11.696 -4.354 -7.958 1.00 98.62 156 ALA A N 1
ATOM 1212 C CA . ALA A 1 156 ? 11.451 -5.790 -8.051 1.00 98.62 156 ALA A CA 1
ATOM 1213 C C . ALA A 1 156 ? 12.648 -6.579 -8.626 1.00 98.62 156 ALA A C 1
ATOM 1215 O O . ALA A 1 156 ? 12.766 -7.786 -8.385 1.00 98.62 156 ALA A O 1
ATOM 1216 N N . ALA A 1 157 ? 13.556 -5.928 -9.363 1.00 98.25 157 ALA A N 1
ATOM 1217 C CA . ALA A 1 157 ? 14.603 -6.597 -10.141 1.00 98.25 157 ALA A CA 1
ATOM 1218 C C . ALA A 1 157 ? 15.649 -7.346 -9.302 1.00 98.25 157 ALA A C 1
ATOM 1220 O O . ALA A 1 157 ? 16.176 -8.370 -9.743 1.00 98.25 157 ALA A O 1
ATOM 1221 N N . SER A 1 158 ? 15.957 -6.879 -8.089 1.00 98.56 158 SER A N 1
ATOM 1222 C CA . SER A 1 158 ? 17.025 -7.459 -7.267 1.00 98.56 158 SER A CA 1
ATOM 1223 C C . SER A 1 158 ? 16.515 -8.034 -5.950 1.00 98.56 158 SER A C 1
ATOM 1225 O O . SER A 1 158 ? 15.573 -7.529 -5.351 1.00 98.56 158 SER A O 1
ATOM 1227 N N . ASP A 1 159 ? 17.180 -9.082 -5.461 1.00 98.69 159 ASP A N 1
ATOM 1228 C CA . ASP A 1 159 ? 16.895 -9.663 -4.141 1.00 98.69 159 ASP A CA 1
ATOM 1229 C C . ASP A 1 159 ? 16.990 -8.626 -3.014 1.00 98.69 159 ASP A C 1
ATOM 1231 O O . ASP A 1 159 ? 16.127 -8.562 -2.142 1.00 98.69 159 ASP A O 1
ATOM 1235 N N . LYS A 1 160 ? 18.000 -7.755 -3.089 1.00 98.81 160 LYS A N 1
ATOM 1236 C CA . LYS A 1 160 ? 18.245 -6.700 -2.107 1.00 98.81 160 LYS A CA 1
ATOM 1237 C C . LYS A 1 160 ? 17.073 -5.718 -2.017 1.00 98.81 160 LYS A C 1
ATOM 1239 O O . LYS A 1 160 ? 16.584 -5.459 -0.922 1.00 98.81 160 LYS A O 1
ATOM 1244 N N . THR A 1 161 ? 16.639 -5.174 -3.151 1.00 98.81 161 THR A N 1
ATOM 1245 C CA . THR A 1 161 ? 15.575 -4.158 -3.204 1.00 98.81 161 THR A CA 1
ATOM 1246 C C . THR A 1 161 ? 14.208 -4.756 -2.882 1.00 98.81 161 THR A C 1
ATOM 1248 O O . THR A 1 161 ? 13.454 -4.152 -2.124 1.00 98.81 161 THR A O 1
ATOM 1251 N N . ARG A 1 162 ? 13.926 -5.993 -3.325 1.00 98.81 162 ARG A N 1
ATOM 1252 C CA . ARG A 1 162 ? 12.708 -6.720 -2.926 1.00 98.81 162 ARG A CA 1
ATOM 1253 C C . ARG A 1 162 ? 12.616 -6.903 -1.415 1.00 98.81 162 ARG A C 1
ATOM 1255 O O . ARG A 1 162 ? 11.573 -6.625 -0.834 1.00 98.81 162 ARG A O 1
ATOM 1262 N N . LYS A 1 163 ? 13.705 -7.341 -0.774 1.00 98.88 163 LYS A N 1
ATOM 1263 C CA . LYS A 1 163 ? 13.754 -7.523 0.684 1.00 98.88 163 LYS A CA 1
ATOM 1264 C C . LYS A 1 163 ? 13.614 -6.207 1.436 1.00 98.88 163 LYS A C 1
ATOM 1266 O O . LYS A 1 163 ? 12.926 -6.173 2.452 1.00 98.88 163 LYS A O 1
ATOM 1271 N N . ASN A 1 164 ? 14.239 -5.133 0.950 1.00 98.94 164 ASN A N 1
ATOM 1272 C CA . ASN A 1 164 ? 14.083 -3.813 1.559 1.00 98.94 164 ASN A CA 1
ATOM 1273 C C . ASN A 1 164 ? 12.617 -3.359 1.509 1.00 98.94 164 ASN A C 1
ATOM 1275 O O . ASN A 1 164 ? 12.030 -3.075 2.551 1.00 98.94 164 ASN A O 1
ATOM 1279 N N . PHE A 1 165 ? 11.997 -3.431 0.328 1.00 98.94 165 PHE A N 1
ATOM 1280 C CA . PHE A 1 165 ? 10.583 -3.115 0.151 1.00 98.94 165 PHE A CA 1
ATOM 1281 C C . PHE A 1 165 ? 9.672 -3.956 1.042 1.00 98.94 165 PHE A C 1
ATOM 1283 O O . PHE A 1 165 ? 8.879 -3.405 1.804 1.00 98.94 165 PHE A O 1
ATOM 1290 N N . ALA A 1 166 ? 9.825 -5.282 1.006 1.00 98.94 166 ALA A N 1
ATOM 1291 C CA . ALA A 1 166 ? 9.043 -6.213 1.813 1.00 98.94 166 ALA A CA 1
ATOM 1292 C C . ALA A 1 166 ? 9.124 -5.902 3.315 1.00 98.94 166 ALA A C 1
ATOM 1294 O O . ALA A 1 166 ? 8.105 -5.892 4.009 1.00 98.94 166 ALA A O 1
ATOM 1295 N N . ASN A 1 167 ? 10.322 -5.593 3.815 1.00 98.88 167 ASN A N 1
ATOM 1296 C CA . ASN A 1 167 ? 10.518 -5.209 5.208 1.00 98.88 167 ASN A CA 1
ATOM 1297 C C . ASN A 1 167 ? 9.864 -3.866 5.530 1.00 98.88 167 ASN A C 1
ATOM 1299 O O . ASN A 1 167 ? 9.223 -3.748 6.573 1.00 98.88 167 ASN A O 1
ATOM 1303 N N . ASN A 1 168 ? 9.988 -2.875 4.648 1.00 98.81 168 ASN A N 1
ATOM 1304 C CA . ASN A 1 168 ? 9.410 -1.552 4.849 1.00 98.81 168 ASN A CA 1
ATOM 1305 C C . ASN A 1 168 ? 7.876 -1.591 4.872 1.00 98.81 168 ASN A C 1
ATOM 1307 O O . ASN A 1 168 ? 7.282 -1.058 5.811 1.00 98.81 168 ASN A O 1
ATOM 1311 N N . VAL A 1 169 ? 7.225 -2.278 3.924 1.00 98.75 169 VAL A N 1
ATOM 1312 C CA . VAL A 1 169 ? 5.752 -2.392 3.906 1.00 98.75 169 VAL A CA 1
ATOM 1313 C C . VAL A 1 169 ? 5.222 -3.190 5.091 1.00 98.75 169 VAL A C 1
ATOM 1315 O O . VAL A 1 169 ? 4.251 -2.775 5.724 1.00 98.75 169 VAL A O 1
ATOM 1318 N N . ALA A 1 170 ? 5.883 -4.294 5.454 1.00 98.81 170 ALA A N 1
ATOM 1319 C CA . ALA A 1 170 ? 5.470 -5.114 6.587 1.00 98.81 170 ALA A CA 1
ATOM 1320 C C . ALA A 1 170 ? 5.646 -4.364 7.917 1.00 98.81 170 ALA A C 1
ATOM 1322 O O . ALA A 1 170 ? 4.742 -4.355 8.753 1.00 98.81 170 ALA A O 1
ATOM 1323 N N . LYS A 1 171 ? 6.776 -3.664 8.086 1.00 98.69 171 LYS A N 1
ATOM 1324 C CA . LYS A 1 171 ? 7.027 -2.805 9.247 1.00 98.69 171 LYS A CA 1
ATOM 1325 C C . LYS A 1 171 ? 6.001 -1.683 9.336 1.00 98.69 171 LYS A C 1
ATOM 1327 O O . LYS A 1 171 ? 5.512 -1.413 10.428 1.00 98.69 171 LYS A O 1
ATOM 1332 N N . PHE A 1 172 ? 5.658 -1.049 8.216 1.00 98.19 172 PHE A N 1
ATOM 1333 C CA . PHE A 1 172 ? 4.664 0.018 8.185 1.00 98.19 172 PHE A CA 1
ATOM 1334 C C . PHE A 1 172 ? 3.316 -0.467 8.724 1.00 98.19 172 PHE A C 1
ATOM 1336 O O . PHE A 1 172 ? 2.791 0.110 9.680 1.00 98.19 172 PHE A O 1
ATOM 1343 N N . VAL A 1 173 ? 2.779 -1.562 8.169 1.00 98.31 173 VAL A N 1
ATOM 1344 C CA . VAL A 1 173 ? 1.470 -2.066 8.607 1.00 98.31 173 VAL A CA 1
ATOM 1345 C C . VAL A 1 173 ? 1.506 -2.593 10.037 1.00 98.31 173 VAL A C 1
ATOM 1347 O O . VAL A 1 173 ? 0.544 -2.401 10.774 1.00 98.31 173 VAL A O 1
ATOM 1350 N N . HIS A 1 174 ? 2.621 -3.176 10.477 1.00 97.69 174 HIS A N 1
ATOM 1351 C CA . HIS A 1 174 ? 2.817 -3.544 11.875 1.00 97.69 174 HIS A CA 1
ATOM 1352 C C . HIS A 1 174 ? 2.775 -2.312 12.799 1.00 97.69 174 HIS A C 1
ATOM 1354 O O . HIS A 1 174 ? 1.979 -2.278 13.737 1.00 97.69 174 HIS A O 1
ATOM 1360 N N . CYS A 1 175 ? 3.555 -1.264 12.510 1.00 96.00 175 CYS A N 1
ATOM 1361 C CA . CYS A 1 175 ? 3.645 -0.067 13.351 1.00 96.00 175 CYS A CA 1
ATOM 1362 C C . CYS A 1 175 ? 2.323 0.713 13.452 1.00 96.00 175 CYS A C 1
ATOM 1364 O O . CYS A 1 175 ? 2.002 1.223 14.526 1.00 96.00 175 CYS A O 1
ATOM 1366 N N . TYR A 1 176 ? 1.538 0.778 12.373 1.00 94.38 176 TYR A N 1
ATOM 1367 C CA . TYR A 1 176 ? 0.202 1.394 12.375 1.00 94.38 176 TYR A CA 1
ATOM 1368 C C . TYR A 1 176 ? -0.905 0.468 12.914 1.00 94.38 176 TYR A C 1
ATOM 1370 O O . TYR A 1 176 ? -2.062 0.876 13.061 1.00 94.38 176 TYR A O 1
ATOM 1378 N N . GLY A 1 177 ? -0.588 -0.800 13.192 1.00 95.06 177 GLY A N 1
ATOM 1379 C CA . GLY A 1 177 ? -1.570 -1.820 13.559 1.00 95.06 177 GLY A CA 1
ATOM 1380 C C . GLY A 1 177 ? -2.523 -2.193 12.417 1.00 95.06 177 GLY A C 1
ATOM 1381 O O . GLY A 1 177 ? -3.613 -2.699 12.677 1.00 95.06 177 GLY A O 1
ATOM 1382 N N . TYR A 1 178 ? -2.141 -1.920 11.168 1.00 97.44 178 TYR A N 1
ATOM 1383 C CA . TYR A 1 178 ? -2.877 -2.265 9.952 1.00 97.44 178 TYR A CA 1
ATOM 1384 C C . TYR A 1 178 ? -2.944 -3.772 9.709 1.00 97.44 178 TYR A C 1
ATOM 1386 O O . TYR A 1 178 ? -2.316 -4.566 10.402 1.00 97.44 178 TYR A O 1
ATOM 1394 N N . ASP A 1 179 ? -3.812 -4.184 8.795 1.00 98.38 179 ASP A N 1
ATOM 1395 C CA . ASP A 1 179 ? -4.259 -5.563 8.616 1.00 98.38 179 ASP A CA 1
ATOM 1396 C C . ASP A 1 179 ? -3.717 -6.206 7.343 1.00 98.38 179 ASP A C 1
ATOM 1398 O O . ASP A 1 179 ? -3.624 -7.431 7.290 1.00 98.38 179 ASP A O 1
ATOM 1402 N N . PHE A 1 180 ? -3.361 -5.417 6.328 1.00 98.69 180 PHE A N 1
ATOM 1403 C CA . PHE A 1 180 ? -2.895 -5.952 5.053 1.00 98.69 180 PHE A CA 1
ATOM 1404 C C . PHE A 1 180 ? -2.080 -4.951 4.233 1.00 98.69 180 PHE A C 1
ATOM 1406 O O . PHE A 1 180 ? -2.116 -3.743 4.476 1.00 98.69 180 PHE A O 1
ATOM 1413 N N . VAL A 1 181 ? -1.359 -5.493 3.254 1.00 98.88 181 VAL A N 1
ATOM 1414 C CA . VAL A 1 181 ? -0.680 -4.751 2.188 1.00 98.88 181 VAL A CA 1
ATOM 1415 C C . VAL A 1 181 ? -1.333 -5.120 0.861 1.00 98.88 181 VAL A C 1
ATOM 1417 O O . VAL A 1 181 ? -1.552 -6.300 0.587 1.00 98.88 181 VAL A O 1
ATOM 1420 N N . ASP A 1 182 ? -1.621 -4.113 0.051 1.00 98.94 182 ASP A N 1
ATOM 1421 C CA . ASP A 1 182 ? -2.089 -4.231 -1.323 1.00 98.94 182 ASP A CA 1
ATOM 1422 C C . ASP A 1 182 ? -1.011 -3.684 -2.268 1.00 98.94 182 ASP A C 1
ATOM 1424 O O . ASP A 1 182 ? -0.479 -2.596 -2.039 1.00 98.94 182 ASP A O 1
ATOM 1428 N N . ILE A 1 183 ? -0.645 -4.452 -3.294 1.00 98.88 183 ILE A N 1
ATOM 1429 C CA . ILE A 1 183 ? 0.313 -4.011 -4.314 1.00 98.88 183 ILE A CA 1
ATOM 1430 C C . ILE A 1 183 ? -0.434 -3.710 -5.604 1.00 98.88 183 ILE A C 1
ATOM 1432 O O . ILE A 1 183 ? -1.017 -4.608 -6.209 1.00 98.88 183 ILE A O 1
ATOM 1436 N N . ASP A 1 184 ? -0.360 -2.458 -6.033 1.00 98.56 184 ASP A N 1
ATOM 1437 C CA . ASP A 1 184 ? -1.000 -1.959 -7.244 1.00 98.56 184 ASP A CA 1
ATOM 1438 C C . ASP A 1 184 ? 0.081 -1.540 -8.248 1.00 98.56 184 ASP A C 1
ATOM 1440 O O . ASP A 1 184 ? 0.350 -0.362 -8.475 1.00 98.56 184 ASP A O 1
ATOM 1444 N N . TRP A 1 185 ? 0.812 -2.527 -8.776 1.00 98.06 185 TRP A N 1
ATOM 1445 C CA . TRP A 1 185 ? 1.790 -2.284 -9.837 1.00 98.06 185 TRP A CA 1
ATOM 1446 C C . TRP A 1 185 ? 1.052 -2.237 -11.174 1.00 98.06 185 TRP A C 1
ATOM 1448 O O . TRP A 1 185 ? 0.561 -3.257 -11.653 1.00 98.06 185 TRP A O 1
ATOM 1458 N N . GLU A 1 186 ? 1.055 -1.063 -11.806 1.00 95.62 186 GLU A N 1
ATOM 1459 C CA . GLU A 1 186 ? 0.419 -0.801 -13.097 1.00 95.62 186 GLU A CA 1
ATOM 1460 C C . GLU A 1 186 ? 1.431 -0.499 -14.230 1.00 95.62 186 GLU A C 1
ATOM 1462 O O . GLU A 1 186 ? 1.827 0.655 -14.452 1.00 95.62 186 GLU A O 1
ATOM 1467 N N . TYR A 1 187 ? 1.908 -1.502 -14.984 1.00 94.75 187 TYR A N 1
ATOM 1468 C CA . TYR A 1 187 ? 1.704 -2.954 -14.809 1.00 94.75 187 TYR A CA 1
ATOM 1469 C C . TYR A 1 187 ? 3.030 -3.711 -14.984 1.00 94.75 187 TYR A C 1
ATOM 1471 O O . TYR A 1 187 ? 3.870 -3.265 -15.775 1.00 94.75 187 TYR A O 1
ATOM 1479 N N . PRO A 1 188 ? 3.236 -4.872 -14.324 1.00 95.56 188 PRO A N 1
ATOM 1480 C CA . PRO A 1 188 ? 4.350 -5.753 -14.652 1.00 95.56 188 PRO A CA 1
ATOM 1481 C C . PRO A 1 188 ? 4.338 -6.062 -16.148 1.00 95.56 188 PRO A C 1
ATOM 1483 O O . PRO A 1 188 ? 3.279 -6.350 -16.703 1.00 95.56 188 PRO A O 1
ATOM 1486 N N . THR A 1 189 ? 5.505 -6.046 -16.794 1.00 94.56 189 THR A N 1
ATOM 1487 C CA . THR A 1 189 ? 5.713 -6.315 -18.234 1.00 94.56 189 THR A CA 1
ATOM 1488 C C . THR A 1 189 ? 5.237 -5.235 -19.206 1.00 94.56 189 THR A C 1
ATOM 1490 O O . THR A 1 189 ? 5.723 -5.212 -20.336 1.00 94.56 189 THR A O 1
ATOM 1493 N N . ALA A 1 190 ? 4.342 -4.333 -18.795 1.00 91.50 190 ALA A N 1
ATOM 1494 C CA . ALA A 1 190 ? 3.844 -3.277 -19.665 1.00 91.50 190 ALA A CA 1
ATOM 1495 C C . ALA A 1 190 ? 4.842 -2.119 -19.751 1.00 91.50 190 ALA A C 1
ATOM 1497 O O . ALA A 1 190 ? 5.363 -1.655 -18.735 1.00 91.50 190 ALA A O 1
ATOM 1498 N N . ASP A 1 191 ? 5.071 -1.632 -20.970 1.00 93.12 191 ASP A N 1
ATOM 1499 C CA . ASP A 1 191 ? 5.747 -0.360 -21.189 1.00 93.12 191 ASP A CA 1
ATOM 1500 C C . ASP A 1 191 ? 4.696 0.752 -21.268 1.00 93.12 191 ASP A C 1
ATOM 1502 O O . ASP A 1 191 ? 3.851 0.767 -22.166 1.00 93.12 191 ASP A O 1
ATOM 1506 N N . ARG A 1 192 ? 4.728 1.653 -20.289 1.00 92.69 192 ARG A N 1
ATOM 1507 C CA . ARG A 1 192 ? 3.852 2.813 -20.189 1.00 92.69 192 ARG A CA 1
ATOM 1508 C C . ARG A 1 192 ? 4.690 4.078 -20.199 1.00 92.69 192 ARG A C 1
ATOM 1510 O O . ARG A 1 192 ? 5.619 4.231 -19.400 1.00 92.69 192 ARG A O 1
ATOM 1517 N N . ASP A 1 193 ? 4.346 4.984 -21.101 1.00 92.31 193 ASP A N 1
ATOM 1518 C CA . ASP A 1 193 ? 5.044 6.254 -21.229 1.00 92.31 193 ASP A CA 1
ATOM 1519 C C . ASP A 1 193 ? 4.722 7.208 -20.071 1.00 92.31 193 ASP A C 1
ATOM 1521 O O . ASP A 1 193 ? 3.633 7.136 -19.495 1.00 92.31 193 ASP A O 1
ATOM 1525 N N . PRO A 1 194 ? 5.680 8.074 -19.695 1.00 92.31 194 PRO A N 1
ATOM 1526 C CA . PRO A 1 194 ? 5.437 9.116 -18.711 1.00 92.31 194 PRO A CA 1
ATOM 1527 C C . PRO A 1 194 ? 4.424 10.141 -19.226 1.00 92.31 194 PRO A C 1
ATOM 1529 O O . PRO A 1 194 ? 4.445 10.508 -20.400 1.00 92.31 194 PRO A O 1
ATOM 1532 N N . ASP A 1 195 ? 3.617 10.668 -18.310 1.00 91.00 195 ASP A N 1
ATOM 1533 C CA . ASP A 1 195 ? 2.822 11.878 -18.508 1.00 91.00 195 ASP A CA 1
ATOM 1534 C C . ASP A 1 195 ? 3.407 12.986 -17.606 1.00 91.00 195 ASP A C 1
ATOM 1536 O O . ASP A 1 195 ? 3.093 13.063 -16.410 1.00 91.00 195 ASP A O 1
ATOM 1540 N N . PRO A 1 196 ? 4.313 13.828 -18.147 1.00 85.88 196 PRO A N 1
ATOM 1541 C CA . PRO A 1 196 ? 4.946 14.901 -17.388 1.00 85.88 196 PRO A CA 1
ATOM 1542 C C . PRO A 1 196 ? 3.986 16.055 -17.072 1.00 85.88 196 PRO A C 1
ATOM 1544 O O . PRO A 1 196 ? 4.278 16.850 -16.180 1.00 85.88 196 PRO A O 1
ATOM 1547 N N . GLU A 1 197 ? 2.864 16.160 -17.787 1.00 84.44 197 GLU A N 1
ATOM 1548 C CA . GLU A 1 197 ? 1.823 17.161 -17.539 1.00 84.44 197 GLU A CA 1
ATOM 1549 C C . GLU A 1 197 ? 0.884 16.697 -16.415 1.00 84.44 197 GLU A C 1
ATOM 1551 O O . GLU A 1 197 ? 0.321 17.517 -15.684 1.00 84.44 197 GLU A O 1
ATOM 1556 N N . GLY A 1 198 ? 0.766 15.378 -16.225 1.00 76.56 198 GLY A N 1
ATOM 1557 C CA . GLY A 1 198 ? 0.160 14.743 -15.058 1.00 76.56 198 GLY A CA 1
ATOM 1558 C C . GLY A 1 198 ? -1.315 15.082 -14.877 1.00 76.56 198 GLY A C 1
ATOM 1559 O O . GLY A 1 198 ? -1.780 15.217 -13.739 1.00 76.56 198 GLY A O 1
ATOM 1560 N N . ASN A 1 199 ? -2.022 15.343 -15.982 1.00 67.38 199 ASN A N 1
ATOM 1561 C CA . ASN A 1 199 ? -3.358 15.949 -16.016 1.00 67.38 199 ASN A CA 1
ATOM 1562 C C . ASN A 1 199 ? -3.526 17.167 -15.068 1.00 67.38 199 ASN A C 1
ATOM 1564 O O . ASN A 1 199 ? -4.633 17.450 -14.607 1.00 67.38 199 ASN A O 1
ATOM 1568 N N . GLY A 1 200 ? -2.437 17.874 -14.732 1.00 67.31 200 GLY A N 1
ATOM 1569 C CA . GLY A 1 200 ? -2.413 18.994 -13.785 1.00 67.31 200 GLY A CA 1
ATOM 1570 C C . GLY A 1 200 ? -2.474 18.630 -12.292 1.00 67.31 200 GLY A C 1
ATOM 1571 O O . GLY A 1 200 ? -2.623 19.535 -11.472 1.00 67.31 200 GLY A O 1
ATOM 1572 N N . VAL A 1 201 ? -2.376 17.347 -11.918 1.00 70.31 201 VAL A N 1
ATOM 1573 C CA . VAL A 1 201 ? -2.519 16.873 -10.523 1.00 70.31 201 VAL A CA 1
ATOM 1574 C C . VAL A 1 201 ? -1.260 16.169 -10.021 1.00 70.31 201 VAL A C 1
ATOM 1576 O O . VAL A 1 201 ? -0.745 16.512 -8.959 1.00 70.31 201 VAL A O 1
ATOM 1579 N N . ALA A 1 202 ? -0.752 15.185 -10.763 1.00 78.69 202 ALA A N 1
ATOM 1580 C CA . ALA A 1 202 ? 0.398 14.393 -10.345 1.00 78.69 202 ALA A CA 1
ATOM 1581 C C . ALA A 1 202 ? 1.210 13.945 -11.556 1.00 78.69 202 ALA A C 1
ATOM 1583 O O . ALA A 1 202 ? 0.675 13.284 -12.440 1.00 78.69 202 ALA A O 1
ATOM 1584 N N . ILE A 1 203 ? 2.510 14.248 -11.549 1.00 84.69 203 ILE A N 1
ATOM 1585 C CA . ILE A 1 203 ? 3.442 13.768 -12.573 1.00 84.69 203 ILE A CA 1
ATOM 1586 C C . ILE A 1 203 ? 3.435 12.240 -12.568 1.00 84.69 203 ILE A C 1
ATOM 1588 O O . ILE A 1 203 ? 3.608 11.608 -11.518 1.00 84.69 203 ILE A O 1
ATOM 1592 N N . ASP A 1 204 ? 3.258 11.670 -13.751 1.00 89.75 204 ASP A N 1
ATOM 1593 C CA . ASP A 1 204 ? 3.341 10.245 -13.996 1.00 89.75 204 ASP A CA 1
ATOM 1594 C C . ASP A 1 204 ? 4.708 9.916 -14.601 1.00 89.75 204 ASP A C 1
ATOM 1596 O O . ASP A 1 204 ? 5.055 10.361 -15.696 1.00 89.75 204 ASP A O 1
ATOM 1600 N N . LYS A 1 205 ? 5.504 9.121 -13.883 1.00 87.00 205 LYS A N 1
ATOM 1601 C CA . LYS A 1 205 ? 6.837 8.697 -14.340 1.00 87.00 205 LYS A CA 1
ATOM 1602 C C . LYS A 1 205 ? 6.774 7.642 -15.458 1.00 87.00 205 LYS A C 1
ATOM 1604 O O . LYS A 1 205 ? 7.825 7.266 -15.982 1.00 87.00 205 LYS A O 1
ATOM 1609 N N . GLY A 1 206 ? 5.583 7.152 -15.805 1.00 91.75 206 GLY A N 1
ATOM 1610 C CA . GLY A 1 206 ? 5.418 5.975 -16.648 1.00 91.75 206 GLY A CA 1
ATOM 1611 C C . GLY A 1 206 ? 5.832 4.710 -15.898 1.00 91.75 206 GLY A C 1
ATOM 1612 O O . GLY A 1 206 ? 6.082 4.733 -14.694 1.00 91.75 206 GLY A O 1
ATOM 1613 N N . CYS A 1 207 ? 5.935 3.595 -16.610 1.00 93.62 207 CYS A N 1
ATOM 1614 C CA . CYS A 1 207 ? 6.445 2.334 -16.083 1.00 93.62 207 CYS A CA 1
ATOM 1615 C C . CYS A 1 207 ? 7.154 1.586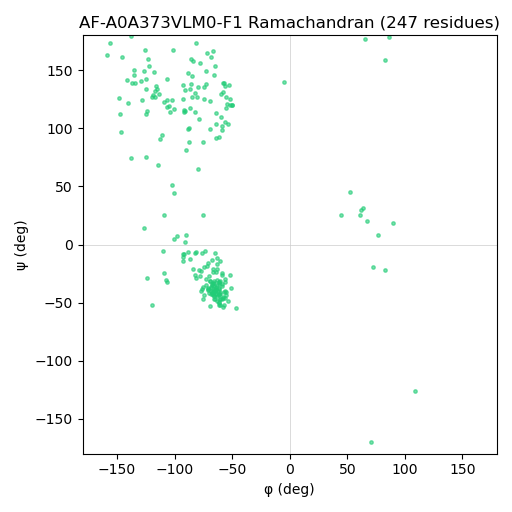 -17.209 1.00 93.62 207 CYS A C 1
ATOM 1617 O O . CYS A 1 207 ? 6.519 1.151 -18.162 1.00 93.62 207 CYS A O 1
ATOM 1619 N N . LYS A 1 208 ? 8.479 1.441 -17.116 1.00 94.56 208 LYS A N 1
ATOM 1620 C CA . LYS A 1 208 ? 9.273 0.721 -18.121 1.00 94.56 208 LYS A CA 1
ATOM 1621 C C . LYS A 1 208 ? 9.372 -0.753 -17.743 1.00 94.56 208 LYS A C 1
ATOM 1623 O O . LYS A 1 208 ? 10.343 -1.172 -17.112 1.00 94.56 208 LYS A O 1
ATOM 1628 N N . GLY A 1 209 ? 8.324 -1.503 -18.078 1.00 93.44 209 GLY A N 1
ATOM 1629 C CA . GLY A 1 209 ? 8.238 -2.931 -17.809 1.00 93.44 209 GLY A CA 1
ATOM 1630 C C . GLY A 1 209 ? 9.159 -3.784 -18.683 1.00 93.44 209 GLY A C 1
ATOM 1631 O O . GLY A 1 209 ? 9.701 -3.352 -19.701 1.00 93.44 209 GLY A O 1
ATOM 1632 N N . SER A 1 210 ? 9.348 -5.031 -18.267 1.00 96.06 210 SER A N 1
ATOM 1633 C CA . SER A 1 210 ? 10.158 -6.030 -18.961 1.00 96.06 210 SER A CA 1
ATOM 1634 C C . SER A 1 210 ? 9.572 -7.433 -18.812 1.00 96.06 210 SER A C 1
ATOM 1636 O O . SER A 1 210 ? 8.843 -7.721 -17.866 1.00 96.06 210 SER A O 1
ATOM 1638 N N . ALA A 1 211 ? 9.957 -8.370 -19.683 1.00 97.25 211 ALA A N 1
ATOM 1639 C CA . ALA A 1 211 ? 9.550 -9.772 -19.536 1.00 97.25 211 ALA A CA 1
ATOM 1640 C C . ALA A 1 211 ? 10.005 -10.397 -18.196 1.00 97.25 211 ALA A C 1
ATOM 1642 O O . ALA A 1 211 ? 9.361 -11.319 -17.688 1.00 97.25 211 ALA A O 1
ATOM 1643 N N . ALA A 1 212 ? 11.090 -9.883 -17.597 1.00 97.75 212 ALA A N 1
ATOM 1644 C CA . ALA A 1 212 ? 11.582 -10.338 -16.298 1.00 97.75 212 ALA A CA 1
ATOM 1645 C C . ALA A 1 212 ? 10.618 -9.999 -15.149 1.00 97.75 212 ALA A C 1
ATOM 1647 O O . ALA A 1 212 ? 10.645 -10.676 -14.117 1.00 97.75 212 ALA A O 1
ATOM 1648 N N . ASP A 1 213 ? 9.734 -9.014 -15.334 1.00 98.00 213 ASP A N 1
ATOM 1649 C CA . ASP A 1 213 ? 8.792 -8.555 -14.314 1.00 98.00 213 ASP A CA 1
ATOM 1650 C C . ASP A 1 213 ? 7.845 -9.665 -13.870 1.00 98.00 213 ASP A C 1
ATOM 1652 O O . ASP A 1 213 ? 7.517 -9.738 -12.695 1.00 98.00 213 ASP A O 1
ATOM 1656 N N . THR A 1 214 ? 7.495 -10.603 -14.755 1.00 96.94 214 THR A N 1
ATOM 1657 C CA . THR A 1 214 ? 6.689 -11.784 -14.396 1.00 96.94 214 THR A CA 1
ATOM 1658 C C . THR A 1 214 ? 7.311 -12.550 -13.222 1.00 96.94 214 THR A C 1
ATOM 1660 O O . THR A 1 214 ? 6.658 -12.862 -12.220 1.00 96.94 214 THR A O 1
ATOM 1663 N N . LYS A 1 215 ? 8.617 -12.827 -13.317 1.00 98.56 215 LYS A N 1
ATOM 1664 C CA . LYS A 1 215 ? 9.366 -13.522 -12.265 1.00 98.56 215 LYS A CA 1
ATOM 1665 C C . LYS A 1 215 ? 9.623 -12.599 -11.078 1.00 98.56 215 LYS A C 1
ATOM 1667 O O . LYS A 1 215 ? 9.469 -13.021 -9.934 1.00 98.56 215 LYS A O 1
ATOM 1672 N N . ASN A 1 216 ? 10.014 -11.356 -11.341 1.00 98.75 216 ASN A N 1
ATOM 1673 C CA . ASN A 1 216 ? 10.369 -10.396 -10.300 1.00 98.75 216 ASN A CA 1
ATOM 1674 C C . ASN A 1 216 ? 9.174 -10.043 -9.413 1.00 98.75 216 ASN A C 1
ATOM 1676 O O . ASN A 1 216 ? 9.336 -9.975 -8.199 1.00 98.75 216 ASN A O 1
ATOM 1680 N N . PHE A 1 217 ? 7.980 -9.900 -9.987 1.00 98.62 217 PHE A N 1
ATOM 1681 C CA . PHE A 1 217 ? 6.752 -9.641 -9.247 1.00 98.62 217 PHE A CA 1
ATOM 1682 C C . PHE A 1 217 ? 6.378 -10.828 -8.358 1.00 98.62 217 PHE A C 1
ATOM 1684 O O . PHE A 1 217 ? 6.121 -10.649 -7.172 1.00 98.62 217 PHE A O 1
ATOM 1691 N N . THR A 1 218 ? 6.474 -12.056 -8.875 1.00 98.62 218 THR A N 1
ATOM 1692 C CA . THR A 1 218 ? 6.257 -13.270 -8.067 1.00 98.62 218 THR A CA 1
ATOM 1693 C C . THR A 1 218 ? 7.221 -13.335 -6.876 1.00 98.62 218 THR A C 1
ATOM 1695 O O . THR A 1 218 ? 6.807 -13.589 -5.745 1.00 98.62 218 THR A O 1
ATOM 1698 N N . LEU A 1 219 ? 8.510 -13.062 -7.106 1.00 98.88 219 LEU A N 1
ATOM 1699 C CA . LEU A 1 219 ? 9.512 -13.026 -6.037 1.00 98.88 219 LEU A CA 1
ATOM 1700 C C . LEU A 1 219 ? 9.266 -11.879 -5.050 1.00 98.88 219 LEU A C 1
ATOM 1702 O O . LEU A 1 219 ? 9.497 -12.049 -3.859 1.00 98.88 219 LEU A O 1
ATOM 1706 N N . LEU A 1 220 ? 8.790 -10.726 -5.522 1.00 98.94 220 LEU A N 1
ATOM 1707 C CA . LEU A 1 220 ? 8.445 -9.585 -4.675 1.00 98.94 220 LEU A CA 1
ATOM 1708 C C . LEU A 1 220 ? 7.297 -9.941 -3.727 1.00 98.94 220 LEU A C 1
ATOM 1710 O O . LEU A 1 220 ? 7.425 -9.748 -2.521 1.00 98.94 220 LEU A O 1
ATOM 1714 N N . LEU A 1 221 ? 6.217 -10.528 -4.248 1.00 98.88 221 LEU A N 1
ATOM 1715 C CA . LEU A 1 221 ? 5.083 -10.982 -3.439 1.00 98.88 221 LEU A CA 1
ATOM 1716 C C . LEU A 1 221 ? 5.500 -12.049 -2.422 1.00 98.88 221 LEU A C 1
ATOM 1718 O O . LEU A 1 221 ? 5.036 -12.019 -1.282 1.00 98.88 221 LEU A O 1
ATOM 1722 N N . GLN A 1 222 ? 6.410 -12.954 -2.796 1.00 98.94 222 GLN A N 1
ATOM 1723 C CA . GLN A 1 222 ? 6.956 -13.943 -1.868 1.00 98.94 222 GLN A CA 1
ATOM 1724 C C . GLN A 1 222 ? 7.733 -13.287 -0.717 1.00 98.94 222 GLN A C 1
ATOM 1726 O O . GLN A 1 222 ? 7.537 -13.672 0.435 1.00 98.94 222 GLN A O 1
ATOM 1731 N N . GLU A 1 223 ? 8.583 -12.294 -0.997 1.00 98.94 223 GLU A N 1
ATOM 1732 C CA . GLU A 1 223 ? 9.312 -11.570 0.054 1.00 98.94 223 GLU A CA 1
ATOM 1733 C C . GLU A 1 223 ? 8.356 -10.797 0.972 1.00 98.94 223 GLU A C 1
ATOM 1735 O O . GLU A 1 223 ? 8.479 -10.883 2.193 1.00 98.94 223 GLU A O 1
ATOM 1740 N N . ILE A 1 224 ? 7.340 -10.123 0.420 1.00 98.94 224 ILE A N 1
ATOM 1741 C CA . ILE A 1 224 ? 6.322 -9.425 1.225 1.00 98.94 224 ILE A CA 1
ATOM 1742 C C . ILE A 1 224 ? 5.585 -10.418 2.126 1.00 98.94 224 ILE A C 1
ATOM 1744 O O . ILE A 1 224 ? 5.444 -10.177 3.325 1.00 98.94 224 ILE A O 1
ATOM 1748 N N . ARG A 1 225 ? 5.156 -11.563 1.580 1.00 98.88 225 ARG A N 1
ATOM 1749 C CA . ARG A 1 225 ? 4.491 -12.619 2.351 1.00 98.88 225 ARG A CA 1
ATOM 1750 C C . ARG A 1 225 ? 5.368 -13.110 3.502 1.00 98.88 225 ARG A C 1
ATOM 1752 O O . ARG A 1 225 ? 4.877 -13.211 4.625 1.00 98.88 225 ARG A O 1
ATOM 1759 N N . ASN A 1 226 ? 6.656 -13.345 3.247 1.00 98.88 226 ASN A N 1
ATOM 1760 C CA . ASN A 1 226 ? 7.619 -13.769 4.264 1.00 98.88 226 ASN A CA 1
ATOM 1761 C C . ASN A 1 226 ? 7.750 -12.734 5.395 1.00 98.88 226 ASN A C 1
ATOM 1763 O O . ASN A 1 226 ? 7.694 -13.100 6.573 1.00 98.88 226 ASN A O 1
ATOM 1767 N N . SER A 1 227 ? 7.896 -11.447 5.059 1.00 98.88 227 SER A N 1
ATOM 1768 C CA . SER A 1 227 ? 8.019 -10.373 6.054 1.00 98.88 227 SER A CA 1
ATOM 1769 C C . SER A 1 227 ? 6.730 -10.189 6.863 1.00 98.88 227 SER A C 1
ATOM 1771 O O . SER A 1 227 ? 6.789 -10.062 8.087 1.00 98.88 227 SER A O 1
ATOM 1773 N N . LEU A 1 228 ? 5.561 -10.259 6.220 1.00 98.88 228 LEU A N 1
ATOM 1774 C CA . LEU A 1 228 ? 4.262 -10.214 6.897 1.00 98.88 228 LEU A CA 1
ATOM 1775 C C . LEU A 1 228 ? 4.046 -11.415 7.831 1.00 98.88 228 LEU A C 1
ATOM 1777 O O . LEU A 1 228 ? 3.523 -11.247 8.931 1.00 98.88 228 LEU A O 1
ATOM 1781 N N . ASP A 1 229 ? 4.470 -12.619 7.440 1.00 98.81 229 ASP A N 1
ATOM 1782 C CA . ASP A 1 229 ? 4.373 -13.818 8.286 1.00 98.81 229 ASP A CA 1
ATOM 1783 C C . ASP A 1 229 ? 5.322 -13.761 9.487 1.00 98.81 229 ASP A C 1
ATOM 1785 O O . ASP A 1 229 ? 5.003 -14.285 10.556 1.00 98.81 229 ASP A O 1
ATOM 1789 N N . SER A 1 230 ? 6.478 -13.111 9.339 1.00 98.62 230 SER A N 1
ATOM 1790 C CA . SER A 1 230 ? 7.410 -12.866 10.444 1.00 98.62 230 SER A CA 1
ATOM 1791 C C . SER A 1 230 ? 6.771 -12.001 11.538 1.00 98.62 230 SER A C 1
ATOM 1793 O O . SER A 1 230 ? 6.749 -12.392 12.710 1.00 98.62 230 SER A O 1
ATOM 1795 N N . TYR A 1 231 ? 6.161 -10.873 11.155 1.00 98.56 231 TYR A N 1
ATOM 1796 C CA . TYR A 1 231 ? 5.384 -10.050 12.087 1.00 98.56 231 TYR A CA 1
ATOM 1797 C C . TYR A 1 231 ? 4.159 -10.797 12.613 1.00 98.56 231 TYR A C 1
ATOM 1799 O O . TYR A 1 231 ? 3.920 -10.814 13.816 1.00 98.56 231 TYR A O 1
ATOM 1807 N N . GLY A 1 232 ? 3.445 -11.522 11.752 1.00 98.38 232 GLY A 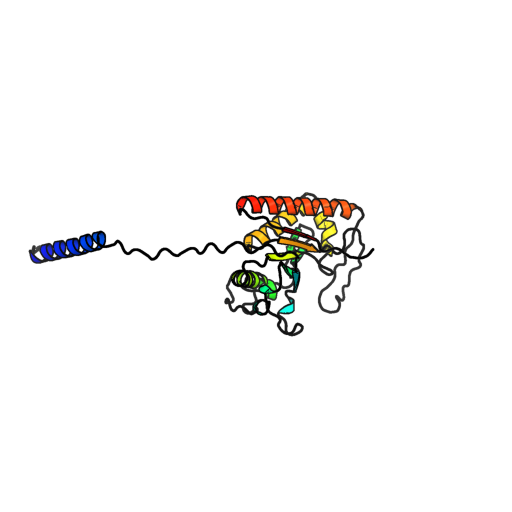N 1
ATOM 1808 C CA . GLY A 1 232 ? 2.258 -12.276 12.141 1.00 98.38 232 GLY A CA 1
ATOM 1809 C C . GLY A 1 232 ? 2.499 -13.324 13.231 1.00 98.38 232 GLY A C 1
ATOM 1810 O O . GLY A 1 232 ? 1.662 -13.493 14.119 1.00 98.38 232 GLY A O 1
ATOM 1811 N N . LYS A 1 233 ? 3.667 -13.981 13.228 1.00 98.25 233 LYS A N 1
ATOM 1812 C CA . LYS A 1 233 ? 4.097 -14.883 14.314 1.00 98.25 233 LYS A CA 1
ATOM 1813 C C . LYS A 1 233 ? 4.314 -14.147 15.634 1.00 98.25 233 LYS A C 1
ATOM 1815 O O . LYS A 1 233 ? 3.976 -14.687 16.681 1.00 98.25 233 LYS A O 1
ATOM 1820 N N . THR A 1 234 ? 4.881 -12.944 15.574 1.00 96.50 234 THR A N 1
ATOM 1821 C CA . THR A 1 234 ? 5.147 -12.106 16.754 1.00 96.50 234 THR A CA 1
ATOM 1822 C C . THR A 1 234 ? 3.847 -11.568 17.347 1.00 96.50 234 THR A C 1
ATOM 1824 O O . THR A 1 234 ? 3.657 -11.604 18.559 1.00 96.50 234 THR A O 1
ATOM 1827 N N . ASP A 1 235 ? 2.927 -11.141 16.486 1.00 97.25 235 ASP A N 1
ATOM 1828 C CA . ASP A 1 235 ? 1.699 -10.450 16.884 1.00 97.25 235 ASP A CA 1
ATOM 1829 C C . ASP A 1 235 ? 0.510 -11.398 17.104 1.00 97.25 235 ASP A C 1
ATOM 1831 O O . ASP A 1 235 ? -0.556 -10.970 17.547 1.00 97.25 235 ASP A O 1
ATOM 1835 N N . GLY A 1 236 ? 0.654 -12.684 16.765 1.00 97.44 236 GLY A N 1
ATOM 1836 C CA . GLY A 1 236 ? -0.453 -13.645 16.779 1.00 97.44 236 GLY A CA 1
ATOM 1837 C C . GLY A 1 236 ? -1.560 -13.286 15.780 1.00 97.44 236 GLY A C 1
ATOM 1838 O O . GLY A 1 236 ? -2.737 -13.543 16.035 1.00 97.44 236 GLY A O 1
ATOM 1839 N N . LYS A 1 237 ? -1.195 -12.664 14.652 1.00 95.44 237 LYS A N 1
ATOM 1840 C CA . LYS A 1 237 ? -2.106 -12.081 13.658 1.00 95.44 237 LYS A CA 1
ATOM 1841 C C . LYS A 1 237 ? -1.761 -12.566 12.253 1.00 95.44 237 LYS A C 1
ATOM 1843 O O . LYS A 1 237 ? -0.597 -12.637 11.883 1.00 95.44 237 LYS A O 1
ATOM 1848 N N . HIS A 1 238 ? -2.768 -12.838 11.426 1.00 97.81 238 HIS A N 1
ATOM 1849 C CA . HIS A 1 238 ? -2.546 -12.997 9.989 1.00 97.81 238 HIS A CA 1
ATOM 1850 C C . HIS A 1 238 ? -2.710 -11.649 9.281 1.00 97.81 238 HIS A C 1
ATOM 1852 O O . HIS A 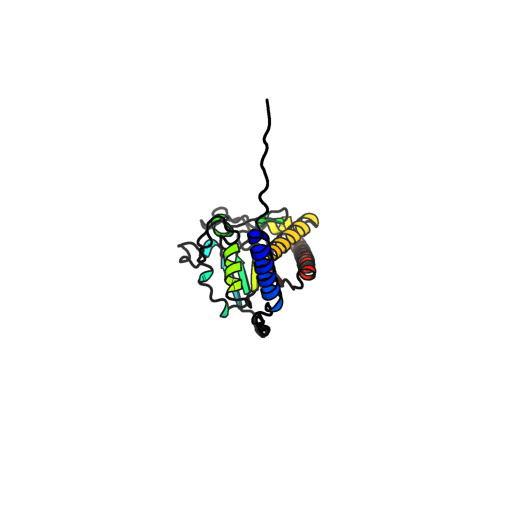1 238 ? -3.810 -11.094 9.263 1.00 97.81 238 HIS A O 1
ATOM 1858 N N . TYR A 1 239 ? -1.623 -11.139 8.704 1.00 98.75 239 TYR A N 1
ATOM 1859 C CA . TYR A 1 239 ? -1.651 -9.977 7.817 1.00 98.75 239 TYR A CA 1
ATOM 1860 C C . TYR A 1 239 ? -1.984 -10.418 6.390 1.00 98.75 239 TYR A C 1
ATOM 1862 O O . TYR A 1 239 ? -1.305 -11.304 5.864 1.00 98.75 239 TYR A O 1
ATOM 1870 N N . GLU A 1 240 ? -2.986 -9.828 5.738 1.00 98.75 240 GLU A N 1
ATOM 1871 C CA . GLU A 1 240 ? -3.314 -10.204 4.353 1.00 98.75 240 GLU A CA 1
ATOM 1872 C C . GLU A 1 240 ? -2.339 -9.566 3.348 1.00 98.75 240 GLU A C 1
ATOM 1874 O O . GLU A 1 240 ? -1.691 -8.557 3.630 1.00 98.75 240 GLU A O 1
ATOM 1879 N N . LEU A 1 241 ? -2.226 -10.190 2.177 1.00 98.88 241 LEU A N 1
ATOM 1880 C CA . LEU A 1 241 ? -1.515 -9.657 1.018 1.00 98.88 241 LEU A CA 1
ATOM 1881 C C . LEU A 1 241 ? -2.466 -9.731 -0.176 1.00 98.88 241 LEU A C 1
ATOM 1883 O O . LEU A 1 241 ? -2.973 -10.817 -0.474 1.00 98.88 241 LEU A O 1
ATOM 1887 N N . SER A 1 242 ? -2.707 -8.604 -0.835 1.00 98.75 242 SER A N 1
ATOM 1888 C CA . SER A 1 242 ? -3.501 -8.512 -2.061 1.00 98.75 242 SER A CA 1
ATOM 1889 C C . SER A 1 242 ? -2.725 -7.824 -3.178 1.00 98.75 242 SER A C 1
ATOM 1891 O O . SER A 1 242 ? -1.657 -7.249 -2.961 1.00 98.75 242 SER A O 1
ATOM 1893 N N . VAL A 1 243 ? -3.266 -7.940 -4.387 1.00 98.50 243 VAL A N 1
ATOM 1894 C CA . VAL A 1 243 ? -2.797 -7.215 -5.563 1.00 98.50 243 VAL A CA 1
ATOM 1895 C C . VAL A 1 243 ? -4.002 -6.651 -6.306 1.00 98.50 243 VAL A C 1
ATOM 1897 O O . VAL A 1 243 ? -5.011 -7.352 -6.454 1.00 98.50 243 VAL A O 1
ATOM 1900 N N . ALA A 1 244 ? -3.884 -5.423 -6.795 1.00 98.19 244 ALA A N 1
ATOM 1901 C CA . ALA A 1 244 ? -4.768 -4.882 -7.815 1.00 98.19 244 ALA A CA 1
ATOM 1902 C C . ALA A 1 244 ? -4.156 -5.187 -9.190 1.00 98.19 244 ALA A C 1
ATOM 1904 O O . ALA A 1 244 ? -2.952 -5.063 -9.398 1.00 98.19 244 ALA A O 1
ATOM 1905 N N . MET A 1 245 ? -4.977 -5.699 -10.107 1.00 93.88 245 MET A N 1
ATOM 1906 C CA . MET A 1 245 ? -4.534 -6.186 -11.414 1.00 93.88 245 MET A CA 1
ATOM 1907 C C . MET A 1 245 ? -5.478 -5.682 -12.498 1.00 93.88 245 MET A C 1
ATOM 1909 O O . MET A 1 245 ? -6.691 -5.605 -12.286 1.00 93.88 245 MET A O 1
ATOM 1913 N N . SER A 1 246 ? -4.925 -5.405 -13.679 1.00 91.88 246 SER A N 1
ATOM 1914 C CA . SER A 1 246 ? -5.725 -5.079 -14.858 1.00 91.88 246 SER A CA 1
ATOM 1915 C C . SER A 1 246 ? -6.699 -6.210 -15.193 1.00 91.88 246 SER A C 1
ATOM 1917 O O . SER A 1 246 ? -6.344 -7.388 -15.154 1.00 91.88 246 SER A O 1
ATOM 1919 N N . ALA A 1 247 ? -7.921 -5.832 -15.567 1.00 92.94 247 ALA A N 1
ATOM 1920 C CA . ALA A 1 247 ? -8.926 -6.740 -16.112 1.00 92.94 247 ALA A CA 1
ATOM 1921 C C . ALA A 1 247 ? -8.860 -6.843 -17.648 1.00 92.94 247 ALA A C 1
ATOM 1923 O O . ALA A 1 247 ? -9.772 -7.406 -18.255 1.00 92.94 247 ALA A O 1
ATOM 1924 N N . SER A 1 248 ? -7.831 -6.262 -18.282 1.00 83.12 248 SER A N 1
ATOM 1925 C CA . SER A 1 248 ? -7.631 -6.399 -19.725 1.00 83.12 248 SER A CA 1
ATOM 1926 C C . SER A 1 248 ? -7.508 -7.885 -20.092 1.00 83.12 248 SER A C 1
ATOM 1928 O O . SER A 1 248 ? -6.749 -8.592 -19.424 1.00 83.12 248 SER A O 1
ATOM 1930 N N . PRO A 1 249 ? -8.253 -8.354 -21.110 1.00 52.31 249 PRO A N 1
ATOM 1931 C CA . PRO A 1 249 ? -8.209 -9.741 -21.564 1.00 52.31 249 PRO A CA 1
ATOM 1932 C C . PRO A 1 249 ? -6.859 -10.128 -22.176 1.00 52.31 249 PRO A C 1
ATOM 1934 O O . PRO A 1 249 ? -6.136 -9.221 -22.654 1.00 52.31 249 PRO A O 1
#

Solvent-accessible surface area (backbone atoms only — not comparable to full-atom values): 13719 Å² total; per-residue (Å²): 141,83,83,88,87,83,85,84,78,88,57,72,66,64,57,55,55,49,55,54,52,52,51,55,53,53,51,55,65,73,66,60,78,71,76,68,78,73,78,76,75,70,76,73,72,80,74,78,76,68,95,64,86,38,77,45,79,45,51,58,69,26,52,37,72,95,48,71,43,53,24,66,70,76,58,65,49,90,78,39,41,35,39,31,40,35,46,33,30,44,44,50,62,18,49,79,38,73,77,45,61,52,48,39,50,45,35,28,69,40,69,50,83,58,45,66,93,28,93,46,9,6,48,65,20,34,50,52,57,46,34,73,77,26,77,83,35,39,38,28,43,26,38,25,36,77,56,34,16,41,26,48,55,58,12,31,67,38,73,68,22,21,46,40,25,16,46,45,56,33,50,48,29,57,76,66,67,41,36,30,45,30,41,22,56,53,44,74,44,38,74,42,77,56,38,82,66,22,94,79,78,52,62,20,71,18,15,74,35,38,84,63,30,64,58,21,50,55,52,29,54,51,37,31,49,51,37,28,50,55,50,16,67,76,69,76,42,85,53,50,79,51,69,55,73,83,83,76,130

Nearest PDB structures (foldseek):
  8c6z-assembly1_A  TM=9.526E-01  e=5.365E-22  Clostridium perfringens
  3g6m-assembly1_A  TM=9.001E-01  e=1.840E-15  Clonostachys rosea
  1wno-assembly1_A  TM=8.774E-01  e=1.042E-15  Aspergillus fumigatus
  2a3e-assembly1_A  TM=8.781E-01  e=4.750E-15  Aspergillus fumigatus
  1ll6-assembly4_D  TM=8.875E-01  e=4.077E-14  Coccidioides immitis